Protein AF-A0A0B6YNR2-F1 (afdb_monomer_lite)

Sequence (212 aa):
NLPSYRACSQMLSSISGYQYTRRAWRKEAFEMFMEPLFFQMDVRSIAFWRVIIDNLMTHDKTTFKDLMGRVTITQSGSLNLFSSKEQEYELRSQMMKRLAFTIFCSETDQYQRAMPEVQERLAECLRLPQVANVMSSVFLCFRVLILRMSPQHLTSLWPTIITEMVQVLLQIEQELSTETDEFKTQIQRIAALDSSWAHLGNGLNAHNNPAW

Organism: NCBI:txid1028688

Secondary structure (DSSP, 8-state):
-HHHHHHHHHHHHHHHT-GGGGGGTHHHHHHHHHSTTTT-S-HHHHHHHHHHHHHHHHT-HHHHHHHHHHHHHTTS--S-TT--HHHHHHHHHHHHHHHHHHHHHS-TTTTGGGHHHHHHHHHHHHTS---HHHHHHHHHHHHHHHHHS-GGGTTTTHHHHHHHHHHHHHHHHHHHHHHHHHHHHHHHHHHHHHHHHHHH------------

pLDDT: mean 86.55, std 15.83, range [38.03, 98.5]

Structure (mmCIF, N/CA/C/O backbone):
data_AF-A0A0B6YNR2-F1
#
_entry.id   AF-A0A0B6YNR2-F1
#
loop_
_atom_site.group_PDB
_atom_site.id
_atom_site.type_symbol
_atom_site.label_atom_id
_atom_site.label_alt_id
_atom_site.label_comp_id
_atom_site.label_asym_id
_atom_site.label_entity_id
_atom_site.label_seq_id
_atom_site.pdbx_PDB_ins_code
_atom_site.Cartn_x
_atom_site.Cartn_y
_atom_site.Cartn_z
_atom_site.occupancy
_atom_site.B_iso_or_equiv
_atom_site.auth_seq_id
_atom_site.auth_comp_id
_atom_site.auth_asym_id
_atom_site.auth_atom_id
_atom_site.pdbx_PDB_model_num
ATOM 1 N N . ASN A 1 1 ? -11.654 -1.806 -21.896 1.00 79.38 1 ASN A N 1
ATOM 2 C CA . ASN A 1 1 ? -11.038 -2.779 -22.828 1.00 79.38 1 ASN A CA 1
ATOM 3 C C . ASN A 1 1 ? -9.974 -3.587 -22.074 1.00 79.38 1 ASN A C 1
ATOM 5 O O . ASN A 1 1 ? -8.832 -3.155 -21.973 1.00 79.38 1 ASN A O 1
ATOM 9 N N . LEU A 1 2 ? -10.373 -4.712 -21.465 1.00 88.88 2 LEU A N 1
ATOM 10 C CA . LEU A 1 2 ? -9.531 -5.506 -20.555 1.00 88.88 2 LEU A CA 1
ATOM 11 C C . LEU A 1 2 ? -8.350 -6.231 -21.247 1.00 88.88 2 LEU A C 1
ATOM 13 O O . LEU A 1 2 ? -7.249 -6.202 -20.697 1.00 88.88 2 LEU A O 1
ATOM 17 N N . PRO A 1 3 ? -8.515 -6.848 -22.438 1.00 91.56 3 PRO A N 1
ATOM 18 C CA . PRO A 1 3 ? -7.402 -7.495 -23.138 1.00 91.56 3 PRO A CA 1
ATOM 19 C C . PRO A 1 3 ? -6.266 -6.531 -23.489 1.00 91.56 3 PRO A C 1
ATOM 21 O O . PRO A 1 3 ? -5.102 -6.856 -23.260 1.00 91.56 3 PRO A O 1
ATOM 24 N N . SER A 1 4 ? -6.596 -5.333 -23.983 1.00 93.56 4 SER A N 1
ATOM 25 C CA . SER A 1 4 ? -5.591 -4.319 -24.318 1.00 93.56 4 SER A CA 1
ATOM 26 C C . SER A 1 4 ? -4.837 -3.831 -23.083 1.00 93.56 4 SER A C 1
ATOM 28 O O . SER A 1 4 ? -3.615 -3.748 -23.127 1.00 93.56 4 SER A O 1
ATOM 30 N N . TYR A 1 5 ? -5.534 -3.579 -21.967 1.00 93.75 5 TYR A N 1
ATOM 31 C CA . TYR A 1 5 ? -4.884 -3.189 -20.711 1.00 93.75 5 TYR A CA 1
ATOM 32 C C . TYR A 1 5 ? -3.855 -4.232 -20.265 1.00 93.75 5 TYR A C 1
ATOM 34 O O . TYR A 1 5 ? -2.703 -3.893 -20.010 1.00 93.75 5 TYR A O 1
ATOM 42 N N . ARG A 1 6 ? -4.235 -5.517 -20.275 1.00 95.50 6 ARG A N 1
ATOM 43 C CA . ARG A 1 6 ? -3.338 -6.611 -19.888 1.00 95.50 6 ARG A CA 1
ATOM 44 C C . ARG A 1 6 ? -2.103 -6.699 -20.788 1.00 95.50 6 ARG A C 1
ATOM 46 O O . ARG A 1 6 ? -0.997 -6.849 -20.275 1.00 95.50 6 ARG A O 1
ATOM 53 N N . ALA A 1 7 ? -2.283 -6.602 -22.106 1.00 96.06 7 ALA A N 1
ATOM 54 C CA . ALA A 1 7 ? -1.171 -6.623 -23.056 1.00 96.06 7 ALA A CA 1
ATOM 55 C C . ALA A 1 7 ? -0.208 -5.445 -22.824 1.00 96.06 7 ALA A C 1
ATOM 57 O O . ALA A 1 7 ? 1.008 -5.639 -22.789 1.00 96.06 7 ALA A O 1
ATOM 58 N N . CYS A 1 8 ? -0.743 -4.244 -22.577 1.00 95.94 8 CYS A N 1
ATOM 59 C CA . CYS A 1 8 ? 0.059 -3.067 -22.247 1.00 95.94 8 CYS A CA 1
ATOM 60 C C . CYS A 1 8 ? 0.813 -3.232 -20.920 1.00 95.94 8 CYS A C 1
ATOM 62 O O . CYS A 1 8 ? 2.006 -2.941 -20.871 1.00 95.94 8 CYS A O 1
ATOM 64 N N . SER A 1 9 ? 0.168 -3.739 -19.862 1.00 97.12 9 SER A N 1
ATOM 65 C CA . SER A 1 9 ? 0.830 -4.011 -18.578 1.00 97.12 9 SER A CA 1
ATOM 66 C C . SER A 1 9 ? 1.945 -5.049 -18.715 1.00 97.12 9 SER A C 1
ATOM 68 O O . SER A 1 9 ? 3.020 -4.866 -18.153 1.00 97.12 9 SER A O 1
ATOM 70 N N . GLN A 1 10 ? 1.731 -6.110 -19.497 1.00 97.56 10 GLN A N 1
ATOM 71 C CA . GLN A 1 10 ? 2.756 -7.121 -19.766 1.00 97.56 10 GLN A CA 1
ATOM 72 C C . GLN A 1 10 ? 3.958 -6.538 -20.518 1.00 97.56 10 GLN A C 1
ATOM 74 O O . GLN A 1 10 ? 5.109 -6.788 -20.148 1.00 97.56 10 GLN A O 1
ATOM 79 N N . MET A 1 11 ? 3.701 -5.753 -21.566 1.00 97.69 11 MET A N 1
ATOM 80 C CA . MET A 1 11 ? 4.753 -5.080 -22.325 1.00 97.69 11 MET A CA 1
ATOM 81 C C . MET A 1 11 ? 5.537 -4.115 -21.430 1.00 97.69 11 MET A C 1
ATOM 83 O O . MET A 1 11 ? 6.765 -4.172 -21.412 1.00 97.69 11 MET A O 1
ATOM 87 N N . LEU A 1 12 ? 4.839 -3.288 -20.640 1.00 97.81 12 LEU A N 1
ATOM 88 C CA . LEU A 1 12 ? 5.461 -2.346 -19.711 1.00 97.81 12 LEU A CA 1
ATOM 89 C C . LEU A 1 12 ? 6.318 -3.073 -18.667 1.00 97.81 12 LEU A C 1
ATOM 91 O O . LEU A 1 12 ? 7.460 -2.690 -18.435 1.00 97.81 12 LEU A O 1
ATOM 95 N N . SER A 1 13 ? 5.806 -4.163 -18.092 1.00 97.62 13 SER A N 1
ATOM 96 C CA . SER A 1 13 ? 6.559 -5.016 -17.170 1.00 97.62 13 SER A CA 1
ATOM 97 C C . SER A 1 13 ? 7.844 -5.544 -17.811 1.00 97.62 13 SER A C 1
ATOM 99 O O . SER A 1 13 ? 8.912 -5.406 -17.217 1.00 97.62 13 SER A O 1
ATOM 101 N N . SER A 1 14 ? 7.770 -6.028 -19.054 1.00 97.50 14 SER A N 1
ATOM 102 C CA . SER A 1 14 ? 8.925 -6.561 -19.787 1.00 97.50 14 SER A CA 1
ATOM 103 C C . SER A 1 14 ? 9.993 -5.496 -20.061 1.00 97.50 14 SER A C 1
ATOM 105 O O . SER A 1 14 ? 11.181 -5.769 -19.910 1.00 97.50 14 SER A O 1
ATOM 107 N N . ILE A 1 15 ? 9.594 -4.274 -20.438 1.00 97.00 15 ILE A N 1
ATOM 108 C CA . ILE A 1 15 ? 10.554 -3.193 -20.715 1.00 97.00 15 ILE A CA 1
ATOM 109 C C . ILE A 1 15 ? 11.079 -2.524 -19.436 1.00 97.00 15 ILE A C 1
ATOM 111 O O . ILE A 1 15 ? 12.194 -2.008 -19.431 1.00 97.00 15 ILE A O 1
ATOM 115 N N . SER A 1 16 ? 10.313 -2.554 -18.340 1.00 96.44 16 SER A N 1
ATOM 116 C CA . SER A 1 16 ? 10.635 -1.827 -17.101 1.00 96.44 16 SER A CA 1
ATOM 117 C C . SER A 1 16 ? 11.931 -2.279 -16.424 1.00 96.44 16 SER A C 1
ATOM 119 O O . SER A 1 16 ? 12.549 -1.483 -15.721 1.00 96.44 16 SER A O 1
ATOM 121 N N . GLY A 1 17 ? 12.378 -3.513 -16.684 1.00 93.88 17 GLY A N 1
ATOM 122 C CA . GLY A 1 17 ? 13.653 -4.030 -16.182 1.00 93.88 17 GLY A CA 1
ATOM 123 C C . GLY A 1 17 ? 14.887 -3.398 -16.840 1.00 93.88 17 GLY A C 1
ATOM 124 O O . GLY A 1 17 ? 15.995 -3.505 -16.316 1.00 93.88 17 GLY A O 1
ATOM 125 N N . TYR A 1 18 ? 14.727 -2.704 -17.972 1.00 94.56 18 TYR A N 1
ATOM 126 C CA . TYR A 1 18 ? 15.838 -2.077 -18.686 1.00 94.56 18 TYR A CA 1
ATOM 127 C C . TYR A 1 18 ? 15.993 -0.606 -18.293 1.00 94.56 18 TYR A C 1
ATOM 129 O O . TYR A 1 18 ? 15.161 0.233 -18.650 1.00 94.56 18 TYR A O 1
ATOM 137 N N . GLN A 1 19 ? 17.106 -0.261 -17.638 1.00 90.50 19 GLN A N 1
ATOM 138 C CA . GLN A 1 19 ? 17.360 1.098 -17.129 1.00 90.50 19 GLN A CA 1
ATOM 139 C C . GLN A 1 19 ? 17.226 2.199 -18.187 1.00 90.50 19 GLN A C 1
ATOM 141 O O . GLN A 1 19 ? 16.658 3.254 -17.912 1.00 90.50 19 GLN A O 1
ATOM 146 N N . TYR A 1 20 ? 17.696 1.959 -19.414 1.00 93.94 20 TYR A N 1
ATOM 147 C CA . TYR A 1 20 ? 17.640 2.951 -20.493 1.00 93.94 20 TYR A CA 1
ATOM 148 C C . TYR A 1 20 ? 16.206 3.294 -20.931 1.00 93.94 20 TYR A C 1
ATOM 150 O O . TYR A 1 20 ? 15.978 4.369 -21.479 1.00 93.94 20 TYR A O 1
ATOM 158 N N . THR A 1 21 ? 15.224 2.426 -20.660 1.00 95.69 21 THR A N 1
ATOM 159 C CA . THR A 1 21 ? 13.809 2.686 -20.978 1.00 95.69 21 THR A CA 1
ATOM 160 C C . THR A 1 21 ? 13.101 3.502 -19.900 1.00 95.69 21 THR A C 1
ATOM 162 O O . THR A 1 21 ? 12.060 4.093 -20.169 1.00 95.69 21 THR A O 1
ATOM 165 N N . ARG A 1 22 ? 13.664 3.579 -18.685 1.00 93.94 22 ARG A N 1
ATOM 166 C CA . ARG A 1 22 ? 13.021 4.146 -17.488 1.00 93.94 22 ARG A CA 1
ATOM 167 C C . ARG A 1 22 ? 12.435 5.536 -17.707 1.00 93.94 22 ARG A C 1
ATOM 169 O O . ARG A 1 22 ? 11.336 5.837 -17.244 1.00 93.94 22 ARG A O 1
ATOM 176 N N . ARG A 1 23 ? 13.165 6.394 -18.425 1.00 94.50 23 ARG A N 1
ATOM 177 C CA . ARG A 1 23 ? 12.741 7.772 -18.706 1.00 94.50 23 ARG A CA 1
ATOM 178 C C . ARG A 1 23 ? 11.415 7.838 -19.472 1.00 94.50 23 ARG A C 1
ATOM 180 O O . ARG A 1 23 ? 10.711 8.824 -19.309 1.00 94.50 23 ARG A O 1
ATOM 187 N N . ALA A 1 24 ? 11.092 6.818 -20.265 1.00 96.12 24 ALA A N 1
ATOM 188 C CA . ALA A 1 24 ? 9.913 6.786 -21.123 1.00 96.12 24 ALA A CA 1
ATOM 189 C C . ALA A 1 24 ? 8.619 6.358 -20.410 1.00 96.12 24 ALA A C 1
ATOM 191 O O . ALA A 1 24 ? 7.562 6.451 -21.021 1.00 96.12 24 ALA A O 1
ATOM 192 N N . TRP A 1 25 ? 8.695 5.843 -19.176 1.00 95.88 25 TRP A N 1
ATOM 193 C CA . TRP A 1 25 ? 7.517 5.275 -18.509 1.00 95.88 25 TRP A CA 1
ATOM 194 C C . TRP A 1 25 ? 7.382 5.592 -17.020 1.00 95.88 25 TRP A C 1
ATOM 196 O O . TRP A 1 25 ? 6.290 5.448 -16.473 1.00 95.88 25 TRP A O 1
ATOM 206 N N . ARG A 1 26 ? 8.462 5.975 -16.318 1.00 95.44 26 ARG A N 1
ATOM 207 C CA . ARG A 1 26 ? 8.435 6.101 -14.846 1.00 95.44 26 ARG A CA 1
ATOM 208 C C . ARG A 1 26 ? 7.370 7.079 -14.347 1.00 95.44 26 ARG A C 1
ATOM 210 O O . ARG A 1 26 ? 6.768 6.838 -13.306 1.00 95.44 26 ARG A O 1
ATOM 217 N N . LYS A 1 27 ? 7.165 8.182 -15.074 1.00 95.06 27 LYS A N 1
ATOM 218 C CA . LYS A 1 27 ? 6.240 9.244 -14.678 1.00 95.06 27 LYS A CA 1
ATOM 219 C C . LYS A 1 27 ? 4.811 8.744 -14.841 1.00 95.06 27 LYS A C 1
ATOM 221 O O . LYS A 1 27 ? 4.048 8.764 -13.887 1.00 95.06 27 LYS A O 1
ATOM 226 N N . GLU A 1 28 ? 4.508 8.213 -16.014 1.00 96.56 28 GLU A N 1
ATOM 227 C CA . GLU A 1 28 ? 3.200 7.698 -16.399 1.00 96.56 28 GLU A CA 1
ATOM 228 C C . GLU A 1 28 ? 2.797 6.501 -15.525 1.00 96.56 28 GLU A C 1
ATOM 230 O O . GLU A 1 28 ? 1.647 6.387 -15.110 1.00 96.56 28 GLU A O 1
ATOM 235 N N . ALA A 1 29 ? 3.746 5.623 -15.182 1.00 96.50 29 ALA A N 1
ATOM 236 C CA . ALA A 1 29 ? 3.497 4.507 -14.273 1.00 96.50 29 ALA A CA 1
ATOM 237 C C . ALA A 1 29 ? 3.231 4.973 -12.838 1.00 96.50 29 ALA A C 1
ATOM 239 O O . ALA A 1 29 ? 2.345 4.426 -12.184 1.00 96.50 29 ALA A O 1
ATOM 240 N N . PHE A 1 30 ? 3.967 5.976 -12.346 1.00 96.12 30 PHE A N 1
ATOM 241 C CA . PHE A 1 30 ? 3.707 6.547 -11.026 1.00 96.12 30 PHE A CA 1
ATOM 242 C C . PHE A 1 30 ? 2.357 7.274 -10.985 1.00 96.12 30 PHE A C 1
ATOM 244 O O . PHE A 1 30 ? 1.594 7.076 -10.047 1.00 96.12 30 PHE A O 1
ATOM 251 N N . GLU A 1 31 ? 2.020 8.054 -12.014 1.00 96.06 31 GLU A N 1
ATOM 252 C CA . GLU A 1 31 ? 0.709 8.704 -12.149 1.00 96.06 31 GLU A CA 1
ATOM 253 C C . GLU A 1 31 ? -0.419 7.667 -12.159 1.00 96.06 31 GLU A C 1
ATOM 255 O O . GLU A 1 31 ? -1.348 7.769 -11.361 1.00 96.06 31 GLU A O 1
ATOM 260 N N . MET A 1 32 ? -0.284 6.598 -12.950 1.00 95.94 32 MET A N 1
ATOM 261 C CA . MET A 1 32 ? -1.262 5.510 -12.960 1.00 95.94 32 MET A CA 1
ATOM 262 C C . MET A 1 32 ? -1.363 4.807 -11.604 1.00 95.94 32 MET A C 1
ATOM 264 O O . MET A 1 32 ? -2.459 4.456 -11.179 1.00 95.94 32 MET A O 1
ATOM 268 N N . PHE A 1 33 ? -0.246 4.625 -10.897 1.00 96.81 33 PHE A N 1
ATOM 269 C CA . PHE A 1 33 ? -0.256 4.073 -9.546 1.00 96.81 33 PHE A CA 1
ATOM 270 C C . PHE A 1 33 ? -1.022 4.967 -8.560 1.00 96.81 33 PHE A C 1
ATOM 272 O O . PHE A 1 33 ? -1.652 4.456 -7.634 1.00 96.81 33 PHE A O 1
ATOM 279 N N . MET A 1 34 ? -1.010 6.288 -8.754 1.00 95.38 34 MET A N 1
ATOM 280 C CA . MET A 1 34 ? -1.731 7.246 -7.910 1.00 95.38 34 MET A CA 1
ATOM 281 C C . MET A 1 34 ? -3.231 7.346 -8.228 1.00 95.38 34 MET A C 1
ATOM 283 O O . MET A 1 34 ? -3.985 7.798 -7.370 1.00 95.38 34 MET A O 1
ATOM 287 N N . GLU A 1 35 ? -3.691 6.873 -9.390 1.00 94.62 35 GLU A N 1
ATOM 288 C CA . GLU A 1 35 ? -5.109 6.917 -9.781 1.00 94.62 35 GLU A CA 1
ATOM 289 C C . GLU A 1 35 ? -6.016 6.166 -8.789 1.00 94.62 35 GLU A C 1
ATOM 291 O O . GLU A 1 35 ? -5.697 5.025 -8.435 1.00 94.62 35 GLU A O 1
ATOM 296 N N . PRO A 1 36 ? -7.174 6.717 -8.364 1.00 92.31 36 PRO A N 1
ATOM 297 C CA . PRO A 1 36 ? -8.060 6.087 -7.374 1.00 92.31 36 PRO A CA 1
ATOM 298 C C . PRO A 1 36 ? -8.478 4.659 -7.744 1.00 92.31 36 PRO A C 1
ATOM 300 O O . PRO A 1 36 ? -8.546 3.776 -6.889 1.00 92.31 36 PRO A O 1
ATOM 303 N N . LEU A 1 37 ? -8.687 4.416 -9.040 1.00 93.88 37 LEU A N 1
ATOM 304 C CA . LEU A 1 37 ? -9.146 3.138 -9.580 1.00 93.88 37 LEU A CA 1
ATOM 305 C C . LEU A 1 37 ? -8.006 2.157 -9.883 1.00 93.88 37 LEU A C 1
ATOM 307 O O . LEU A 1 37 ? -8.273 1.098 -10.442 1.00 93.88 37 LEU A O 1
ATOM 311 N N . PHE A 1 38 ? -6.755 2.458 -9.508 1.00 95.44 38 PHE A N 1
ATOM 312 C CA . PHE A 1 38 ? -5.594 1.616 -9.820 1.00 95.44 38 PHE A CA 1
ATOM 313 C C . PHE A 1 38 ? -5.829 0.139 -9.479 1.00 95.44 38 PHE A C 1
ATOM 315 O O . PHE A 1 38 ? -5.632 -0.736 -10.312 1.00 95.44 38 PHE A O 1
ATOM 322 N N . PHE A 1 39 ? -6.327 -0.158 -8.276 1.00 94.88 39 PHE A N 1
ATOM 323 C CA . PHE A 1 39 ? -6.556 -1.541 -7.844 1.00 94.88 39 PHE A CA 1
ATOM 324 C C . PHE A 1 39 ? -7.813 -2.198 -8.442 1.00 94.88 39 PHE A C 1
ATOM 326 O O . PHE A 1 39 ? -8.047 -3.376 -8.180 1.00 94.88 39 PHE A O 1
ATOM 333 N N . GLN A 1 40 ? -8.608 -1.489 -9.250 1.00 93.44 40 GLN A N 1
ATOM 334 C CA . GLN A 1 40 ? -9.730 -2.058 -10.007 1.00 93.44 40 GLN A CA 1
ATOM 335 C C . GLN A 1 40 ? -9.233 -2.681 -11.321 1.00 93.44 40 GLN A C 1
ATOM 337 O O . GLN A 1 40 ? -9.656 -2.321 -12.419 1.00 93.44 40 GLN A O 1
ATOM 342 N N . MET A 1 41 ? -8.304 -3.628 -11.202 1.00 92.69 41 MET A N 1
ATOM 343 C CA . MET A 1 41 ? -7.730 -4.376 -12.320 1.00 92.69 41 MET A CA 1
ATOM 344 C C . MET A 1 41 ? -7.879 -5.881 -12.102 1.00 92.69 41 MET A C 1
ATOM 346 O O . MET A 1 41 ? -8.084 -6.350 -10.983 1.00 92.69 41 MET A O 1
ATOM 350 N N . ASP A 1 42 ? -7.755 -6.664 -13.171 1.00 92.75 42 ASP A N 1
ATOM 351 C CA . ASP A 1 42 ? -7.787 -8.115 -13.046 1.00 92.75 42 ASP A CA 1
ATOM 352 C C . ASP A 1 42 ? -6.486 -8.677 -12.452 1.00 92.75 42 ASP A C 1
ATOM 354 O O . ASP A 1 42 ? -5.396 -8.121 -12.610 1.00 92.75 42 ASP A O 1
ATOM 358 N N . VAL A 1 43 ? -6.594 -9.853 -11.832 1.00 91.31 43 VAL A N 1
ATOM 359 C CA . VAL A 1 43 ? -5.489 -10.528 -11.130 1.00 91.31 43 VAL A CA 1
ATOM 360 C C . VAL A 1 43 ? -4.281 -10.805 -12.033 1.00 91.31 43 VAL A C 1
ATOM 362 O O . VAL A 1 43 ? -3.153 -10.830 -11.557 1.00 91.31 43 VAL A O 1
ATOM 365 N N . ARG A 1 44 ? -4.454 -10.986 -13.349 1.00 94.12 44 ARG A N 1
ATOM 366 C CA . ARG A 1 44 ? -3.290 -11.180 -14.233 1.00 94.12 44 ARG A CA 1
ATOM 367 C C . ARG A 1 44 ? -2.513 -9.881 -14.421 1.00 94.12 44 ARG A C 1
ATOM 369 O O . ARG A 1 44 ? -1.289 -9.908 -14.432 1.00 94.12 44 ARG A O 1
ATOM 376 N N . SER A 1 45 ? -3.210 -8.751 -14.524 1.00 95.88 45 SER A N 1
ATOM 377 C CA . SER A 1 45 ? -2.567 -7.445 -14.664 1.00 95.88 45 SER A CA 1
ATOM 378 C C . SER A 1 45 ? -1.808 -7.046 -13.399 1.00 95.88 45 SER A C 1
ATOM 380 O O . SER A 1 45 ? -0.702 -6.518 -13.504 1.00 95.88 45 SER A O 1
ATOM 382 N N . ILE A 1 46 ? -2.325 -7.382 -12.208 1.00 95.69 46 ILE A N 1
ATOM 383 C CA . ILE A 1 46 ? -1.643 -7.049 -10.947 1.00 95.69 46 ILE A CA 1
ATOM 384 C C . ILE A 1 46 ? -0.272 -7.730 -10.818 1.00 95.69 46 ILE A C 1
ATOM 386 O O . ILE A 1 46 ? 0.648 -7.154 -10.243 1.00 95.69 46 ILE A O 1
ATOM 390 N N . ALA A 1 47 ? -0.100 -8.923 -11.401 1.00 96.25 47 ALA A N 1
ATOM 391 C CA . ALA A 1 47 ? 1.183 -9.623 -11.412 1.00 96.25 47 ALA A CA 1
ATOM 392 C C . ALA A 1 47 ? 2.249 -8.853 -12.210 1.00 96.25 47 ALA A C 1
ATOM 394 O O . ALA A 1 47 ? 3.392 -8.750 -11.767 1.00 96.25 47 ALA A O 1
ATOM 395 N N . PHE A 1 48 ? 1.866 -8.250 -13.341 1.00 97.94 48 PHE A N 1
ATOM 396 C CA . PHE A 1 48 ? 2.749 -7.370 -14.112 1.00 97.94 48 PHE A CA 1
ATOM 397 C C . PHE A 1 48 ? 3.048 -6.075 -13.355 1.00 97.94 48 PHE A C 1
ATOM 399 O O . PHE A 1 48 ? 4.198 -5.641 -13.306 1.00 97.94 48 PHE A O 1
ATOM 406 N N . TRP A 1 49 ? 2.039 -5.493 -12.701 1.00 97.88 49 TRP A N 1
ATOM 407 C CA . TRP A 1 49 ? 2.227 -4.306 -11.868 1.00 97.88 49 TRP A CA 1
ATOM 408 C C . TRP A 1 49 ? 3.140 -4.543 -10.675 1.00 97.88 49 TRP A C 1
ATOM 410 O O . TRP A 1 49 ? 3.865 -3.627 -10.308 1.00 97.88 49 TRP A O 1
ATOM 420 N N . ARG A 1 50 ? 3.199 -5.764 -10.132 1.00 97.69 50 ARG A N 1
ATOM 421 C CA . ARG A 1 50 ? 4.180 -6.102 -9.094 1.00 97.69 50 ARG A CA 1
ATOM 422 C C . ARG A 1 50 ? 5.612 -5.828 -9.560 1.00 97.69 50 ARG A C 1
ATOM 424 O O . ARG A 1 50 ? 6.379 -5.191 -8.852 1.00 97.69 50 ARG A O 1
ATOM 431 N N . VAL A 1 51 ? 5.940 -6.261 -10.777 1.00 97.50 51 VAL A N 1
ATOM 432 C CA . VAL A 1 51 ? 7.263 -6.053 -11.390 1.00 97.50 51 VAL A CA 1
ATOM 433 C C . VAL A 1 51 ? 7.492 -4.579 -11.728 1.00 97.50 51 VAL A C 1
ATOM 435 O O . VAL A 1 51 ? 8.568 -4.046 -11.479 1.00 97.50 51 VAL A O 1
ATOM 438 N N . ILE A 1 52 ? 6.478 -3.902 -12.277 1.00 97.62 52 ILE A N 1
ATOM 439 C CA . ILE A 1 52 ? 6.584 -2.484 -12.650 1.00 97.62 52 ILE A CA 1
ATOM 440 C C . ILE A 1 52 ? 6.840 -1.618 -11.414 1.00 97.62 52 ILE A C 1
ATOM 442 O O . ILE A 1 52 ? 7.715 -0.760 -11.459 1.00 97.62 52 ILE A O 1
ATOM 446 N N . ILE A 1 53 ? 6.099 -1.836 -10.321 1.00 97.56 53 ILE A N 1
ATOM 447 C CA . ILE A 1 53 ? 6.246 -1.060 -9.083 1.00 97.56 53 ILE A CA 1
ATOM 448 C C . ILE A 1 53 ? 7.592 -1.331 -8.415 1.00 97.56 53 ILE A C 1
ATOM 450 O O . ILE A 1 53 ? 8.239 -0.379 -7.988 1.00 97.56 53 ILE A O 1
ATOM 454 N N . ASP A 1 54 ? 8.054 -2.581 -8.376 1.00 96.88 54 ASP A N 1
ATOM 455 C CA . ASP A 1 54 ? 9.396 -2.884 -7.873 1.00 96.88 54 ASP A CA 1
ATOM 456 C C . ASP A 1 54 ? 10.471 -2.126 -8.671 1.00 96.88 54 ASP A C 1
ATOM 458 O O . ASP A 1 54 ? 11.208 -1.305 -8.120 1.00 96.88 54 ASP A O 1
ATOM 462 N N . ASN A 1 55 ? 10.464 -2.257 -10.002 1.00 95.94 55 ASN A N 1
ATOM 463 C CA . ASN A 1 55 ? 11.395 -1.529 -10.867 1.00 95.94 55 ASN A CA 1
ATOM 464 C C . ASN A 1 55 ? 11.267 -0.006 -10.703 1.00 95.94 55 ASN A C 1
ATOM 466 O O . ASN A 1 55 ? 12.270 0.716 -10.711 1.00 95.94 55 ASN A O 1
ATOM 470 N N . LEU A 1 56 ? 10.048 0.512 -10.541 1.00 95.56 56 LEU A N 1
ATOM 471 C CA . LEU A 1 56 ? 9.779 1.931 -10.317 1.00 95.56 56 LEU A CA 1
ATOM 472 C C . LEU A 1 56 ? 10.423 2.427 -9.019 1.00 95.56 56 LEU A C 1
ATOM 474 O O . LEU A 1 56 ? 10.972 3.524 -9.014 1.00 95.56 56 LEU A O 1
ATOM 478 N N . MET A 1 57 ? 10.429 1.634 -7.952 1.00 94.38 57 MET A N 1
ATOM 479 C CA . MET A 1 57 ? 10.905 2.075 -6.640 1.00 94.38 57 MET A CA 1
ATOM 480 C C . MET A 1 57 ? 12.389 1.773 -6.398 1.00 94.38 57 MET A C 1
ATOM 482 O O . MET A 1 57 ? 13.098 2.585 -5.803 1.00 94.38 57 MET A O 1
ATOM 486 N N . THR A 1 58 ? 12.885 0.632 -6.874 1.00 88.06 58 THR A N 1
ATOM 487 C CA . THR A 1 58 ? 14.235 0.127 -6.571 1.00 88.06 58 THR A CA 1
ATOM 488 C C . THR A 1 58 ? 15.340 0.979 -7.197 1.00 88.06 58 THR A C 1
ATOM 490 O O . THR A 1 58 ? 16.385 1.214 -6.586 1.00 88.06 58 THR A O 1
ATOM 493 N N . HIS A 1 59 ? 15.099 1.526 -8.389 1.00 82.12 59 HIS A N 1
ATOM 494 C CA . HIS A 1 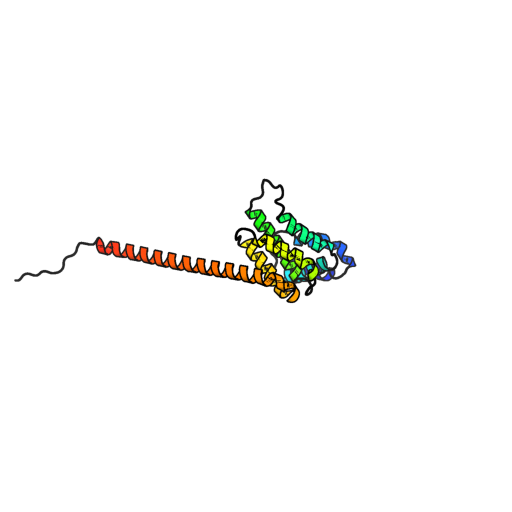59 ? 16.106 2.295 -9.128 1.00 82.12 59 HIS A CA 1
ATOM 495 C C . HIS A 1 59 ? 16.011 3.817 -8.938 1.00 82.12 59 HIS A C 1
ATOM 497 O O . HIS A 1 59 ? 16.762 4.558 -9.570 1.00 82.12 59 HIS A O 1
ATOM 503 N N . ASP A 1 60 ? 15.109 4.303 -8.078 1.00 79.25 60 ASP A N 1
ATOM 504 C CA . ASP A 1 60 ? 15.000 5.725 -7.747 1.00 79.25 60 ASP A CA 1
ATOM 505 C C . ASP A 1 60 ? 14.516 5.927 -6.308 1.00 79.25 60 ASP A C 1
ATOM 507 O O . ASP A 1 60 ? 13.329 5.856 -5.989 1.00 79.25 60 ASP A O 1
ATOM 511 N N . LYS A 1 61 ? 15.466 6.248 -5.425 1.00 75.88 61 LYS A N 1
ATOM 512 C CA . LYS A 1 61 ? 15.191 6.497 -4.004 1.00 75.88 61 LYS A CA 1
ATOM 513 C C . LYS A 1 61 ? 14.298 7.719 -3.768 1.00 75.88 61 LYS A C 1
ATOM 515 O O . LYS A 1 61 ? 13.792 7.868 -2.658 1.00 75.88 61 LYS A O 1
ATOM 520 N N . THR A 1 62 ? 14.120 8.598 -4.759 1.00 87.50 62 THR A N 1
ATOM 521 C CA . THR A 1 62 ? 13.206 9.742 -4.642 1.00 87.50 62 THR A CA 1
ATOM 522 C C . THR A 1 62 ? 11.753 9.307 -4.784 1.00 87.50 62 THR A C 1
ATOM 524 O O . THR A 1 62 ? 10.921 9.774 -4.022 1.00 87.50 62 THR A O 1
ATOM 527 N N . THR A 1 63 ? 11.452 8.312 -5.624 1.00 91.19 63 THR A N 1
ATOM 528 C CA . THR A 1 63 ? 10.069 7.877 -5.878 1.00 91.19 63 THR A CA 1
ATOM 529 C C . THR A 1 63 ? 9.393 7.298 -4.633 1.00 91.19 63 THR A C 1
ATOM 531 O O . THR A 1 63 ? 8.233 7.599 -4.357 1.00 91.19 63 THR A O 1
ATOM 534 N N . PHE A 1 64 ? 10.122 6.516 -3.827 1.00 92.31 64 PHE A N 1
ATOM 535 C CA . PHE A 1 64 ? 9.587 6.026 -2.553 1.00 92.31 64 PHE A CA 1
ATOM 536 C C . PHE A 1 64 ? 9.377 7.163 -1.542 1.00 92.31 64 PHE A C 1
ATOM 538 O O . PHE A 1 64 ? 8.367 7.186 -0.844 1.00 92.31 64 PHE A O 1
ATOM 545 N N . LYS A 1 65 ? 10.296 8.136 -1.483 1.00 91.56 65 LYS A N 1
ATOM 546 C CA . LYS A 1 65 ? 10.130 9.323 -0.631 1.00 91.56 65 LYS A CA 1
ATOM 547 C C . LYS A 1 65 ? 8.935 10.168 -1.063 1.00 91.56 65 LYS A C 1
ATOM 549 O O . LYS A 1 65 ? 8.196 10.633 -0.205 1.00 91.56 65 LYS A O 1
ATOM 554 N N . ASP A 1 66 ? 8.715 10.320 -2.365 1.00 92.00 66 ASP A N 1
ATOM 555 C CA . ASP A 1 66 ? 7.555 11.025 -2.907 1.00 92.00 66 ASP A CA 1
ATOM 556 C C . ASP A 1 66 ? 6.259 10.314 -2.506 1.00 92.00 66 ASP A C 1
ATOM 558 O O . ASP A 1 66 ? 5.322 10.969 -2.052 1.00 92.00 66 ASP A O 1
ATOM 562 N N . LEU A 1 67 ? 6.215 8.977 -2.592 1.00 93.81 67 LEU A N 1
ATOM 563 C CA . LEU A 1 67 ? 5.090 8.180 -2.093 1.00 93.81 67 LEU A CA 1
ATOM 564 C C . LEU A 1 67 ? 4.850 8.420 -0.595 1.00 93.81 67 LEU A C 1
ATOM 566 O O . LEU A 1 67 ? 3.718 8.697 -0.204 1.00 93.81 67 LEU A O 1
ATOM 570 N N . MET A 1 68 ? 5.898 8.354 0.231 1.00 91.75 68 MET A N 1
ATOM 571 C CA . MET A 1 68 ? 5.793 8.625 1.671 1.00 91.75 68 MET A CA 1
ATOM 572 C C . MET A 1 68 ? 5.290 10.045 1.942 1.00 91.75 68 MET A C 1
ATOM 574 O O . MET A 1 68 ? 4.370 10.224 2.734 1.00 91.75 68 MET A O 1
ATOM 578 N N . GLY A 1 69 ? 5.785 11.040 1.202 1.00 88.19 69 GLY A N 1
ATOM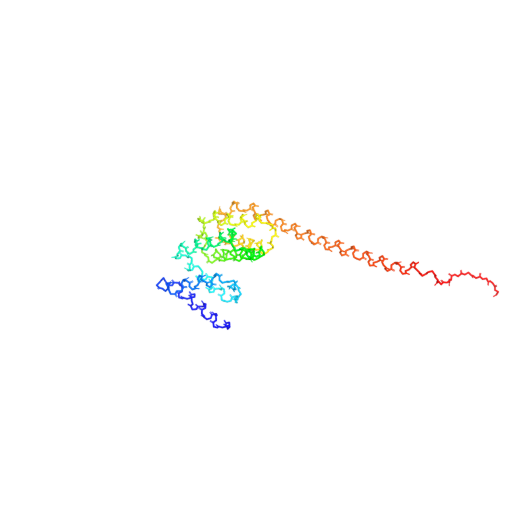 579 C CA . GLY A 1 69 ? 5.298 12.415 1.267 1.00 88.19 69 GLY A CA 1
ATOM 580 C C . GLY A 1 69 ? 3.813 12.538 0.916 1.00 88.19 69 GLY A C 1
ATOM 581 O O . GLY A 1 69 ? 3.095 13.293 1.566 1.00 88.19 69 GLY A O 1
ATOM 582 N N . ARG A 1 70 ? 3.304 11.765 -0.055 1.00 86.69 70 ARG A N 1
ATOM 583 C CA . ARG A 1 70 ? 1.860 11.716 -0.351 1.00 86.69 70 ARG A CA 1
ATOM 584 C C . ARG A 1 70 ? 1.065 11.127 0.807 1.00 86.69 70 ARG A C 1
ATOM 586 O O . ARG A 1 70 ? 0.026 11.690 1.135 1.00 86.69 70 ARG A O 1
ATOM 593 N N . VAL A 1 71 ? 1.556 10.065 1.450 1.00 81.69 71 VAL A N 1
ATOM 594 C CA . VAL A 1 71 ? 0.928 9.502 2.659 1.00 81.69 71 VAL A CA 1
ATOM 595 C C . VAL A 1 71 ? 0.827 10.581 3.746 1.00 81.69 71 VAL A C 1
ATOM 597 O O . VAL A 1 71 ? -0.248 10.758 4.314 1.00 81.69 71 VAL A O 1
ATOM 600 N N . THR A 1 72 ? 1.878 11.378 3.954 1.00 76.31 72 THR A N 1
ATOM 601 C CA . THR A 1 72 ? 1.892 12.510 4.900 1.00 76.31 72 THR A CA 1
ATOM 602 C C . THR A 1 72 ? 0.925 13.629 4.522 1.00 76.31 72 THR A C 1
ATOM 604 O O . THR A 1 72 ? 0.213 14.152 5.371 1.00 76.31 72 THR A O 1
ATOM 607 N N . ILE A 1 73 ? 0.861 14.017 3.245 1.00 66.00 73 ILE A N 1
ATOM 608 C CA . ILE A 1 73 ? 0.022 15.141 2.796 1.00 66.00 73 ILE A CA 1
ATOM 609 C C . ILE A 1 73 ? -1.470 14.850 3.008 1.00 66.00 73 ILE A C 1
ATOM 611 O O . ILE A 1 73 ? -2.228 15.769 3.303 1.00 66.00 73 ILE A O 1
ATOM 615 N N . THR A 1 74 ? -1.899 13.582 2.962 1.00 61.59 74 THR A N 1
ATOM 616 C CA . THR A 1 74 ? -3.274 13.198 3.355 1.00 61.59 74 THR A CA 1
ATOM 617 C C . THR A 1 74 ? -3.595 13.446 4.837 1.00 61.59 74 THR A C 1
ATOM 619 O O . THR A 1 74 ? -4.717 13.206 5.280 1.00 61.59 74 THR A O 1
ATOM 622 N N . GLN A 1 75 ? -2.619 13.881 5.635 1.00 55.91 75 GLN A N 1
ATOM 623 C CA . GLN A 1 75 ? -2.741 14.138 7.073 1.00 55.91 75 GLN A CA 1
ATOM 624 C C . GLN A 1 75 ? -2.770 15.620 7.397 1.00 55.91 75 GLN A C 1
ATOM 626 O O . GLN A 1 75 ? -3.523 16.038 8.274 1.00 55.91 75 GLN A O 1
ATOM 631 N N . SER A 1 76 ? -1.968 16.419 6.692 1.00 53.69 76 SER A N 1
ATOM 632 C CA . SER A 1 76 ? -2.083 17.868 6.744 1.00 53.69 76 SER A CA 1
ATOM 633 C C . SER A 1 76 ? -3.394 18.218 6.070 1.00 53.69 76 SER A C 1
ATOM 635 O O . SER A 1 76 ? -3.411 18.305 4.845 1.00 53.69 76 SER A O 1
ATOM 637 N N . GLY A 1 77 ? -4.472 18.330 6.857 1.00 53.06 77 GLY A N 1
ATOM 638 C CA . GLY A 1 77 ? -5.798 18.745 6.415 1.00 53.06 77 GLY A CA 1
ATOM 639 C C . GLY A 1 77 ? -5.646 19.913 5.461 1.00 53.06 77 GLY A C 1
ATOM 640 O O . GLY A 1 77 ? -5.436 21.053 5.878 1.00 53.06 77 GLY A O 1
ATOM 641 N N . SER A 1 78 ? -5.610 19.592 4.167 1.00 47.59 78 SER A N 1
ATOM 642 C CA . SER A 1 78 ? -5.386 20.587 3.141 1.00 47.59 78 SER A CA 1
ATOM 643 C C . SER A 1 78 ? -6.499 21.600 3.322 1.00 47.59 78 SER A C 1
ATOM 645 O O . SER A 1 78 ? -7.615 21.211 3.663 1.00 47.59 78 SER A O 1
ATOM 647 N N . LEU A 1 79 ? -6.215 22.877 3.089 1.00 49.72 79 LEU A N 1
ATOM 648 C CA . LEU A 1 79 ? -7.177 23.985 3.118 1.00 49.72 79 LEU A CA 1
ATOM 649 C C . LEU A 1 79 ? -8.309 23.839 2.067 1.00 49.72 79 LEU A C 1
ATOM 651 O O . LEU A 1 79 ? -8.868 24.823 1.594 1.00 49.72 79 LEU A O 1
ATOM 655 N N . ASN A 1 80 ? -8.657 22.613 1.686 1.00 53.91 80 ASN A N 1
ATOM 656 C CA . ASN A 1 80 ? -9.879 22.229 1.022 1.00 53.91 80 ASN A CA 1
ATOM 657 C C . ASN A 1 80 ? -11.028 22.383 2.022 1.00 53.91 80 ASN A C 1
ATOM 659 O O . ASN A 1 80 ? -11.532 21.417 2.582 1.00 53.91 80 ASN A O 1
ATOM 663 N N . LEU A 1 81 ? -11.490 23.623 2.185 1.00 55.22 81 LEU A N 1
ATOM 664 C CA . LEU A 1 81 ? -12.703 24.005 2.926 1.00 55.22 81 LEU A CA 1
ATOM 665 C C . LEU A 1 81 ? -13.988 23.289 2.441 1.00 55.22 81 LEU A C 1
ATOM 667 O O . LEU A 1 81 ? -15.066 23.534 2.974 1.00 55.22 81 LEU A O 1
ATOM 671 N N . PHE A 1 82 ? -13.879 22.420 1.431 1.00 63.28 82 PHE A N 1
ATOM 672 C CA . PHE A 1 82 ? -14.970 21.734 0.750 1.00 63.28 82 PHE A CA 1
ATOM 673 C C . PHE A 1 82 ? -14.846 20.196 0.746 1.00 63.28 82 PHE A C 1
ATOM 675 O O . PHE A 1 82 ? -15.736 19.546 0.203 1.00 63.28 82 PHE A O 1
ATOM 682 N N . SER A 1 83 ? -13.789 19.587 1.314 1.00 67.44 83 SER A N 1
ATOM 683 C CA . SER A 1 83 ? -13.688 18.116 1.406 1.00 67.44 83 SER A CA 1
ATOM 684 C C . SER A 1 83 ? -14.338 17.574 2.680 1.00 67.44 83 SER A C 1
ATOM 686 O O . SER A 1 83 ? -14.174 18.134 3.763 1.00 67.44 83 SER A O 1
ATOM 688 N N . SER A 1 84 ? -15.076 16.466 2.564 1.00 83.19 84 SER A N 1
ATOM 689 C CA . SER A 1 84 ? -15.679 15.801 3.724 1.00 83.19 84 SER A CA 1
ATOM 690 C C . SER A 1 84 ? -14.646 14.956 4.482 1.00 83.19 84 SER A C 1
ATOM 692 O O . SER A 1 84 ? -13.699 14.432 3.896 1.00 83.19 84 SER A O 1
ATOM 694 N N . LYS A 1 85 ? -14.867 14.747 5.789 1.00 84.25 85 LYS A N 1
ATOM 695 C CA . LYS A 1 85 ? -14.046 13.828 6.605 1.00 84.25 85 LYS A CA 1
ATOM 696 C C . LYS A 1 85 ? -14.001 12.410 6.027 1.00 84.25 85 LYS A C 1
ATOM 698 O O . LYS A 1 85 ? -12.980 11.740 6.101 1.00 84.25 85 LYS A O 1
ATOM 703 N N . GLU A 1 86 ? -15.106 11.959 5.440 1.00 87.69 86 GLU A N 1
ATOM 704 C CA . GLU A 1 86 ? -15.197 10.652 4.788 1.00 87.69 86 GLU A CA 1
ATOM 705 C C . GLU A 1 86 ? -14.243 10.547 3.592 1.00 87.69 86 GLU A C 1
ATOM 707 O O . GLU A 1 86 ? -13.517 9.562 3.461 1.00 87.69 86 GLU A O 1
ATOM 712 N N . GLN A 1 87 ? -14.170 11.595 2.766 1.00 87.94 87 GLN A N 1
ATOM 713 C CA . GLN A 1 87 ? -13.254 11.643 1.630 1.00 87.94 87 GLN A CA 1
ATOM 714 C C . GLN A 1 87 ? -11.785 11.628 2.075 1.00 87.94 87 GLN A C 1
ATOM 716 O O . GLN A 1 87 ? -10.952 10.981 1.439 1.00 87.94 87 GLN A O 1
ATOM 721 N N . GLU A 1 88 ? -11.458 12.301 3.182 1.00 87.62 88 GLU A N 1
ATOM 722 C CA . GLU A 1 88 ? -10.112 12.258 3.766 1.00 87.62 88 GLU A CA 1
ATOM 723 C C . GLU A 1 88 ? -9.740 10.853 4.254 1.00 87.62 88 GLU A C 1
ATOM 725 O O . GLU A 1 88 ? -8.626 10.385 4.001 1.00 87.62 88 GLU A O 1
ATOM 730 N N . TYR A 1 89 ? -10.665 10.154 4.921 1.00 90.69 89 TYR A N 1
ATOM 731 C CA . TYR A 1 89 ? -10.446 8.776 5.362 1.00 90.69 89 TYR A CA 1
ATOM 732 C C . TYR A 1 89 ? -10.265 7.814 4.193 1.00 90.69 89 TYR A C 1
ATOM 734 O O . TYR A 1 89 ? -9.374 6.963 4.231 1.00 90.69 89 TYR A O 1
ATOM 742 N N . GLU A 1 90 ? -11.052 7.979 3.133 1.00 91.94 90 GLU A N 1
ATOM 743 C CA . GLU A 1 90 ? -10.907 7.183 1.919 1.00 91.94 90 GLU A CA 1
ATOM 744 C C . GLU A 1 90 ? -9.542 7.409 1.261 1.00 91.94 90 GLU A C 1
ATOM 746 O O . GLU A 1 90 ? -8.823 6.451 0.969 1.00 91.94 90 GLU A O 1
ATOM 751 N N . LEU A 1 91 ? -9.118 8.667 1.111 1.00 91.38 91 LEU A N 1
ATOM 752 C CA . LEU A 1 91 ? -7.806 8.991 0.557 1.00 91.38 91 LEU A CA 1
ATOM 753 C C . LEU A 1 91 ? -6.666 8.414 1.416 1.00 91.38 91 LEU A C 1
ATOM 755 O O . LEU A 1 91 ? -5.700 7.862 0.881 1.00 91.38 91 LEU A O 1
ATOM 759 N N . ARG A 1 92 ? -6.789 8.481 2.745 1.00 92.00 92 ARG A N 1
ATOM 760 C CA . ARG A 1 92 ? -5.818 7.897 3.680 1.00 92.00 92 ARG A CA 1
ATOM 761 C C . ARG A 1 92 ? -5.734 6.378 3.541 1.00 92.00 92 ARG A C 1
ATOM 763 O O . ARG A 1 92 ? -4.631 5.846 3.411 1.00 92.00 92 ARG A O 1
ATOM 770 N N . SER A 1 93 ? -6.876 5.689 3.505 1.00 94.56 93 SER A N 1
ATOM 771 C CA . SER A 1 93 ? -6.943 4.237 3.285 1.00 94.56 93 SER A CA 1
ATOM 772 C C . SER A 1 93 ? -6.288 3.844 1.956 1.00 94.56 93 SER A C 1
ATOM 774 O O . SER A 1 93 ? -5.450 2.939 1.885 1.00 94.56 93 SER A O 1
ATOM 776 N N . GLN A 1 94 ? -6.584 4.597 0.897 1.00 95.56 94 GLN A N 1
ATOM 777 C CA . GLN A 1 94 ? -6.012 4.406 -0.430 1.00 95.56 94 GLN A CA 1
ATOM 778 C C . GLN A 1 94 ? -4.488 4.583 -0.458 1.00 95.56 94 GLN A C 1
ATOM 780 O O . GLN A 1 94 ? -3.795 3.796 -1.115 1.00 95.56 94 GLN A O 1
ATOM 785 N N . MET A 1 95 ? -3.949 5.588 0.232 1.00 96.12 95 MET A N 1
ATOM 786 C CA . MET A 1 95 ? -2.501 5.798 0.310 1.00 96.12 95 MET A CA 1
ATOM 787 C C . MET A 1 95 ? -1.811 4.721 1.154 1.00 96.12 95 MET A C 1
ATOM 789 O O . MET A 1 95 ? -0.782 4.192 0.732 1.00 96.12 95 MET A O 1
ATOM 793 N N . MET A 1 96 ? -2.406 4.309 2.278 1.00 96.75 96 MET A N 1
ATOM 794 C CA . MET A 1 96 ? -1.892 3.202 3.094 1.00 96.75 96 MET A CA 1
ATOM 795 C C . MET A 1 96 ? -1.855 1.886 2.302 1.00 96.75 96 MET A C 1
ATOM 797 O O . MET A 1 96 ? -0.855 1.168 2.313 1.00 96.75 96 MET A O 1
ATOM 801 N N . LYS A 1 97 ? -2.903 1.600 1.519 1.00 97.38 97 LYS A N 1
ATOM 802 C CA . LYS A 1 97 ? -2.946 0.436 0.623 1.00 97.38 97 LYS A CA 1
ATOM 803 C C . LYS A 1 97 ? -1.847 0.474 -0.446 1.00 97.38 97 LYS A C 1
ATOM 805 O O . LYS A 1 97 ? -1.285 -0.570 -0.772 1.00 97.38 97 LYS A O 1
ATOM 810 N N . ARG A 1 98 ? -1.515 1.653 -0.985 1.00 97.88 98 ARG A N 1
ATOM 811 C CA . ARG A 1 98 ? -0.403 1.826 -1.941 1.00 97.88 98 ARG A CA 1
ATOM 812 C C . ARG A 1 98 ? 0.948 1.607 -1.282 1.00 97.88 98 ARG A C 1
ATOM 814 O O . ARG A 1 98 ? 1.770 0.899 -1.850 1.00 97.88 98 ARG A O 1
ATOM 821 N N . LEU A 1 99 ? 1.158 2.140 -0.081 1.00 97.88 99 LEU A N 1
ATOM 822 C CA . LEU A 1 99 ? 2.366 1.870 0.698 1.00 97.88 99 LEU A CA 1
ATOM 823 C C . LEU A 1 99 ? 2.541 0.363 0.939 1.00 97.88 99 LEU A C 1
ATOM 825 O O . LEU A 1 99 ? 3.595 -0.188 0.625 1.00 97.88 99 LEU A O 1
ATOM 829 N N . ALA A 1 100 ? 1.484 -0.314 1.398 1.00 98.31 100 ALA A N 1
ATOM 830 C CA . ALA A 1 100 ? 1.486 -1.762 1.576 1.00 98.31 100 ALA A CA 1
ATOM 831 C C . ALA A 1 100 ? 1.808 -2.493 0.262 1.00 98.31 100 ALA A C 1
ATOM 833 O O . ALA A 1 100 ? 2.657 -3.377 0.237 1.00 98.31 100 ALA A O 1
ATOM 834 N N . PHE A 1 101 ? 1.191 -2.109 -0.859 1.00 98.38 101 PHE A N 1
ATOM 835 C CA . PHE A 1 101 ? 1.479 -2.737 -2.149 1.00 98.38 101 PHE A CA 1
ATOM 836 C C . PHE A 1 101 ? 2.933 -2.531 -2.594 1.00 98.38 101 PHE A C 1
ATOM 838 O O . PHE A 1 101 ? 3.565 -3.481 -3.044 1.00 98.38 101 PHE A O 1
ATOM 845 N N . THR A 1 102 ? 3.493 -1.334 -2.416 1.00 97.88 102 THR A N 1
ATOM 846 C CA . THR A 1 102 ? 4.900 -1.043 -2.725 1.00 97.88 102 THR A CA 1
ATOM 847 C C . THR A 1 102 ? 5.853 -1.953 -1.951 1.00 97.88 102 THR A C 1
ATOM 849 O O . THR A 1 102 ? 6.736 -2.562 -2.551 1.00 97.88 102 THR A O 1
ATOM 852 N N . ILE A 1 103 ? 5.639 -2.114 -0.641 1.00 97.69 103 ILE A N 1
ATOM 853 C CA . ILE A 1 103 ? 6.445 -3.014 0.200 1.00 97.69 103 ILE A CA 1
ATOM 854 C C . ILE A 1 103 ? 6.249 -4.475 -0.224 1.00 97.69 103 ILE A C 1
ATOM 856 O O . ILE A 1 103 ? 7.195 -5.252 -0.260 1.00 97.69 103 ILE A O 1
ATOM 860 N N . PHE A 1 104 ? 5.029 -4.867 -0.595 1.00 98.31 104 PHE A N 1
ATOM 861 C CA . PHE A 1 104 ? 4.749 -6.217 -1.083 1.00 98.31 104 PHE A CA 1
ATOM 862 C C . PHE A 1 104 ? 5.520 -6.560 -2.368 1.00 98.31 104 PHE A C 1
ATOM 864 O O . PHE A 1 104 ? 5.913 -7.712 -2.553 1.00 98.31 104 PHE A O 1
ATOM 871 N N . CYS A 1 105 ? 5.730 -5.579 -3.249 1.00 97.50 105 CYS A N 1
ATOM 872 C CA . CYS A 1 105 ? 6.414 -5.772 -4.527 1.00 97.50 105 CYS A CA 1
ATOM 873 C C . CYS A 1 105 ? 7.937 -5.898 -4.401 1.00 97.50 105 CYS A C 1
ATOM 875 O O . CYS A 1 105 ? 8.543 -6.537 -5.255 1.00 97.50 105 CYS A O 1
ATOM 877 N N . SER A 1 106 ? 8.529 -5.291 -3.372 1.00 95.88 106 SER A N 1
ATOM 878 C CA . SER A 1 106 ? 9.980 -5.171 -3.201 1.00 95.88 106 SER A CA 1
ATOM 879 C C . SER A 1 106 ? 10.643 -6.469 -2.766 1.00 95.88 106 SER A C 1
ATOM 881 O O . SER A 1 106 ? 9.938 -7.413 -2.419 1.00 95.88 106 SER A O 1
ATOM 883 N N . GLU A 1 107 ? 11.977 -6.504 -2.681 1.00 96.19 107 GLU A N 1
ATOM 884 C CA . GLU A 1 107 ? 12.740 -7.566 -2.007 1.00 96.19 107 GLU A CA 1
ATOM 885 C C . GLU A 1 107 ? 12.557 -7.552 -0.474 1.00 96.19 107 GLU A C 1
ATOM 887 O O . GLU A 1 107 ? 12.023 -6.599 0.104 1.00 96.19 107 GLU A O 1
ATOM 892 N N . THR A 1 108 ? 12.961 -8.646 0.187 1.00 97.69 108 THR A N 1
ATOM 893 C CA . THR A 1 108 ? 12.879 -8.780 1.650 1.00 97.69 108 THR A CA 1
ATOM 894 C C . THR A 1 108 ? 13.802 -7.745 2.288 1.00 97.69 108 THR A C 1
ATOM 896 O O . THR A 1 108 ? 14.928 -7.563 1.836 1.00 97.69 108 THR A O 1
ATOM 899 N N . ASP A 1 109 ? 13.327 -7.050 3.322 1.00 97.25 109 ASP A N 1
ATOM 900 C CA . ASP A 1 109 ? 14.068 -6.009 4.052 1.00 97.25 109 ASP A CA 1
ATOM 901 C C . ASP A 1 109 ? 14.515 -4.784 3.232 1.00 97.25 109 ASP A C 1
ATOM 903 O O . ASP A 1 109 ? 15.212 -3.907 3.758 1.00 97.25 109 ASP A O 1
ATOM 907 N N . GLN A 1 110 ? 14.065 -4.639 1.980 1.00 96.00 110 GLN A N 1
ATOM 908 C CA . GLN A 1 110 ? 14.428 -3.509 1.113 1.00 96.00 110 GLN A CA 1
ATOM 909 C C . GLN A 1 110 ? 14.141 -2.146 1.766 1.00 96.00 110 GLN A C 1
ATOM 911 O O . GLN A 1 110 ? 14.922 -1.199 1.625 1.00 96.00 110 GLN A O 1
ATOM 916 N N . TYR A 1 111 ? 13.052 -2.054 2.534 1.00 95.25 111 TYR A N 1
ATOM 917 C CA . TYR A 1 111 ? 12.615 -0.829 3.206 1.00 95.25 111 TYR A CA 1
ATOM 918 C C . TYR A 1 111 ? 12.968 -0.757 4.697 1.00 95.25 111 TYR A C 1
ATOM 920 O O . TYR A 1 111 ? 12.463 0.119 5.394 1.00 95.25 111 TYR A O 1
ATOM 928 N N . GLN A 1 112 ? 13.890 -1.589 5.201 1.00 95.69 112 GLN A N 1
ATOM 929 C CA . GLN A 1 112 ? 14.265 -1.604 6.628 1.00 95.69 112 GLN A CA 1
ATOM 930 C C . GLN A 1 112 ? 14.655 -0.223 7.187 1.00 95.69 112 GLN A C 1
ATOM 932 O O . GLN A 1 112 ? 14.349 0.099 8.330 1.00 95.69 112 GLN A O 1
ATOM 937 N N . ARG A 1 113 ? 15.286 0.634 6.370 1.00 94.12 113 ARG A N 1
ATOM 938 C CA . ARG A 1 113 ? 15.698 1.988 6.782 1.00 94.12 113 ARG A CA 1
ATOM 939 C C . ARG A 1 113 ? 14.530 2.968 6.887 1.00 94.12 113 ARG A C 1
ATOM 941 O O . ARG A 1 113 ? 14.639 3.945 7.614 1.00 94.12 113 ARG A O 1
ATOM 948 N N . ALA A 1 114 ? 13.449 2.721 6.151 1.00 93.69 114 ALA A N 1
ATOM 949 C CA . ALA A 1 114 ? 12.233 3.526 6.184 1.00 93.69 114 ALA A CA 1
ATOM 950 C C . ALA A 1 114 ? 11.230 3.030 7.239 1.00 93.69 114 ALA A C 1
ATOM 952 O O . ALA A 1 114 ? 10.215 3.682 7.462 1.00 93.69 114 ALA A O 1
ATOM 953 N N . MET A 1 115 ? 11.506 1.904 7.909 1.00 95.31 115 MET A N 1
ATOM 954 C CA . MET A 1 115 ? 10.604 1.318 8.905 1.00 95.31 115 MET A CA 1
ATOM 955 C C . MET A 1 115 ? 10.162 2.282 10.009 1.00 95.31 115 MET A C 1
ATOM 957 O O . MET A 1 115 ? 8.971 2.264 10.308 1.00 95.31 115 MET A O 1
ATOM 961 N N . PRO A 1 116 ? 11.030 3.137 10.589 1.00 95.06 116 PRO A N 1
ATOM 962 C CA . PRO A 1 116 ? 10.577 4.105 11.586 1.00 95.06 116 PRO A CA 1
ATOM 963 C C . PRO A 1 116 ? 9.476 5.030 11.050 1.00 95.06 116 PRO A C 1
ATOM 965 O O . PRO A 1 116 ? 8.466 5.238 11.714 1.00 95.06 116 PRO A O 1
ATOM 968 N N . GLU A 1 117 ? 9.627 5.512 9.814 1.00 94.25 117 GLU A N 1
ATOM 969 C CA . GLU A 1 117 ? 8.635 6.377 9.171 1.00 94.25 117 GLU A CA 1
ATOM 970 C C . GLU A 1 117 ? 7.348 5.604 8.848 1.00 94.25 117 GLU A C 1
ATOM 972 O O . GLU A 1 117 ? 6.248 6.093 9.083 1.00 94.25 117 GLU A O 1
ATOM 977 N N . VAL A 1 118 ? 7.455 4.362 8.363 1.00 95.81 118 VAL A N 1
ATOM 978 C CA . VAL A 1 118 ? 6.284 3.499 8.122 1.00 95.81 118 VAL A CA 1
ATOM 979 C C . VAL A 1 118 ? 5.508 3.241 9.421 1.00 95.81 118 VAL A C 1
ATOM 981 O O . VAL A 1 118 ? 4.279 3.305 9.420 1.00 95.81 118 VAL A O 1
ATOM 984 N N . GLN A 1 119 ? 6.204 2.988 10.535 1.00 95.62 119 GLN A N 1
ATOM 985 C CA . GLN A 1 119 ? 5.592 2.803 11.855 1.00 95.62 119 GLN A CA 1
ATOM 986 C C . GLN A 1 119 ? 4.877 4.069 12.335 1.00 95.62 119 GLN A C 1
ATOM 988 O O . GLN A 1 119 ? 3.762 3.976 12.843 1.00 95.62 119 GLN A O 1
ATOM 993 N N . GLU A 1 120 ? 5.469 5.244 12.116 1.00 94.06 120 GLU A N 1
ATOM 994 C CA . GLU A 1 120 ? 4.829 6.530 12.404 1.00 94.06 120 GLU A CA 1
ATOM 995 C C . GLU A 1 120 ? 3.517 6.692 11.618 1.00 94.06 120 GLU A C 1
ATOM 997 O O . GLU A 1 120 ? 2.479 6.982 12.217 1.00 94.06 120 GLU A O 1
ATOM 1002 N N . ARG A 1 121 ? 3.513 6.379 10.309 1.00 93.75 121 ARG A N 1
ATOM 1003 C CA . ARG A 1 121 ? 2.291 6.436 9.478 1.00 93.75 121 ARG A CA 1
ATOM 1004 C C . ARG A 1 121 ? 1.199 5.483 9.949 1.00 93.75 121 ARG A C 1
ATOM 1006 O O . ARG A 1 121 ? 0.016 5.824 9.897 1.00 93.75 121 ARG A O 1
ATOM 1013 N N . LEU A 1 122 ? 1.574 4.288 10.399 1.00 95.62 122 LEU A N 1
ATOM 1014 C CA . LEU A 1 122 ? 0.632 3.317 10.956 1.00 95.62 122 LEU A CA 1
ATOM 1015 C C . LEU A 1 122 ? 0.043 3.829 12.274 1.00 95.62 122 LEU A C 1
ATOM 1017 O O . LEU A 1 122 ? -1.177 3.856 12.423 1.00 95.62 122 LEU A O 1
ATOM 1021 N N . ALA A 1 123 ? 0.886 4.314 13.188 1.00 94.06 123 ALA A N 1
ATOM 1022 C CA . ALA A 1 123 ? 0.454 4.872 14.468 1.00 94.06 123 ALA A CA 1
ATOM 1023 C C . ALA A 1 123 ? -0.457 6.101 14.298 1.00 94.06 123 ALA A C 1
ATOM 1025 O O . ALA A 1 123 ? -1.398 6.299 15.061 1.00 94.06 123 ALA A O 1
ATOM 1026 N N . GLU A 1 124 ? -0.218 6.935 13.286 1.00 91.44 124 GLU A N 1
ATOM 1027 C CA . GLU A 1 124 ? -1.104 8.044 12.916 1.00 91.44 124 GLU A CA 1
ATOM 1028 C C . GLU A 1 124 ? -2.495 7.571 12.492 1.00 91.44 124 GLU A C 1
ATOM 1030 O O . GLU A 1 124 ? -3.489 8.144 12.933 1.00 91.44 124 GLU A O 1
ATOM 1035 N N . CYS A 1 125 ? -2.579 6.515 11.681 1.00 92.81 125 CYS A N 1
ATOM 1036 C CA . CYS A 1 125 ? -3.863 5.961 11.257 1.00 92.81 125 CYS A CA 1
ATOM 1037 C C . CYS A 1 125 ? -4.634 5.330 12.425 1.00 92.81 125 CYS A C 1
ATOM 1039 O O . CYS A 1 125 ? -5.845 5.505 12.507 1.00 92.81 125 CYS A O 1
ATOM 1041 N N . LEU A 1 126 ? -3.935 4.655 13.342 1.00 92.94 126 LEU A N 1
ATOM 1042 C CA . LEU A 1 126 ? -4.529 4.007 14.518 1.00 92.94 126 LEU A CA 1
ATOM 1043 C C . LEU A 1 126 ? -5.059 4.990 15.571 1.00 92.94 126 LEU A C 1
ATOM 1045 O O . LEU A 1 126 ? -5.909 4.633 16.375 1.00 92.94 126 LEU A O 1
ATOM 1049 N N . ARG A 1 127 ? -4.583 6.242 15.576 1.00 91.25 127 ARG A N 1
ATOM 1050 C CA . ARG A 1 127 ? -5.088 7.290 16.484 1.00 91.25 127 ARG A CA 1
ATOM 1051 C C . ARG A 1 127 ? -6.454 7.846 16.080 1.00 91.25 127 ARG A C 1
ATOM 1053 O O . ARG A 1 127 ? -7.042 8.620 16.836 1.00 91.25 127 ARG A O 1
ATOM 1060 N N . LEU A 1 128 ? -6.930 7.529 14.880 1.00 87.38 128 LEU A N 1
ATOM 1061 C CA . LEU A 1 128 ? -8.231 7.979 14.401 1.00 87.38 128 LEU A CA 1
ATOM 1062 C C . LEU A 1 128 ? -9.353 7.202 15.104 1.00 87.38 128 LEU A C 1
ATOM 1064 O O . LEU A 1 128 ? -9.125 6.088 15.573 1.00 87.38 128 LEU A O 1
ATOM 1068 N N . PRO A 1 129 ? -10.585 7.745 15.144 1.00 80.88 129 PRO A N 1
ATOM 1069 C CA . PRO A 1 129 ? -11.757 6.935 15.467 1.00 80.88 129 PRO A CA 1
ATOM 1070 C C . PRO A 1 129 ? -11.776 5.668 14.602 1.00 80.88 129 PRO A C 1
ATOM 1072 O O . PRO A 1 129 ? -11.285 5.710 13.474 1.00 80.88 129 PRO A O 1
ATOM 1075 N N . GLN A 1 130 ? -12.344 4.571 15.114 1.00 80.12 130 GLN A N 1
ATOM 1076 C CA . GLN A 1 130 ? -12.400 3.257 14.454 1.00 80.12 130 GLN A CA 1
ATOM 1077 C C . GLN A 1 130 ? -13.145 3.320 13.107 1.00 80.12 130 GLN A C 1
ATOM 1079 O O . GLN A 1 130 ? -14.333 3.028 12.992 1.00 80.12 130 GLN A O 1
ATOM 1084 N N . VAL A 1 131 ? -12.434 3.754 12.070 1.00 90.00 131 VAL A N 1
ATOM 1085 C CA . VAL A 1 131 ? -12.934 3.961 10.715 1.00 90.00 131 VAL A CA 1
ATOM 1086 C C . VAL A 1 131 ? -12.557 2.734 9.889 1.00 90.00 131 VAL A C 1
ATOM 1088 O O . VAL A 1 131 ? -11.381 2.494 9.601 1.00 90.00 131 VAL A O 1
ATOM 1091 N N . ALA A 1 132 ? -13.563 1.943 9.511 1.00 91.12 132 ALA A N 1
ATOM 1092 C CA . ALA A 1 132 ? -13.385 0.589 8.985 1.00 91.12 132 ALA A CA 1
ATOM 1093 C C . ALA A 1 132 ? -12.451 0.495 7.762 1.00 91.12 132 ALA A C 1
ATOM 1095 O O . ALA A 1 132 ? -11.575 -0.372 7.720 1.00 91.12 132 ALA A O 1
ATOM 1096 N N . ASN A 1 133 ? -12.584 1.388 6.773 1.00 92.44 133 ASN A N 1
ATOM 1097 C CA . ASN A 1 133 ? -11.738 1.364 5.571 1.00 92.44 133 ASN A CA 1
ATOM 1098 C C . ASN A 1 133 ? -10.271 1.717 5.880 1.00 92.44 133 ASN A C 1
ATOM 1100 O O . ASN A 1 133 ? -9.361 1.120 5.297 1.00 92.44 133 ASN A O 1
ATOM 1104 N N . VAL A 1 134 ? -10.013 2.640 6.811 1.00 94.62 134 VAL A N 1
ATOM 1105 C CA . VAL A 1 134 ? -8.653 2.967 7.263 1.00 94.62 134 VAL A CA 1
ATOM 1106 C C . VAL A 1 134 ? -8.064 1.788 8.031 1.00 94.62 134 VAL A C 1
ATOM 1108 O O . VAL A 1 134 ? -6.983 1.322 7.669 1.00 94.62 134 VAL A O 1
ATOM 1111 N N . MET A 1 135 ? -8.790 1.234 9.004 1.00 94.94 135 MET A N 1
ATOM 1112 C CA . MET A 1 135 ? -8.329 0.080 9.783 1.00 94.94 135 MET A CA 1
ATOM 1113 C C . MET A 1 135 ? -8.024 -1.124 8.888 1.00 94.94 135 MET A C 1
ATOM 1115 O O . MET A 1 135 ? -6.949 -1.711 8.986 1.00 94.94 135 MET A O 1
ATOM 1119 N N . SER A 1 136 ? -8.896 -1.432 7.923 1.00 96.00 136 SER A N 1
ATOM 1120 C CA . SER A 1 136 ? -8.661 -2.491 6.933 1.00 96.00 136 SER A CA 1
ATOM 1121 C C . SER A 1 136 ? -7.331 -2.313 6.185 1.00 96.00 136 SER A C 1
ATOM 1123 O O . SER A 1 136 ? -6.557 -3.262 6.034 1.00 96.00 136 SER A O 1
ATOM 1125 N N . SER A 1 137 ? -7.015 -1.082 5.765 1.00 96.62 137 SER A N 1
ATOM 1126 C CA . SER A 1 137 ? -5.751 -0.779 5.085 1.00 96.62 137 SER A CA 1
ATOM 1127 C C . SER A 1 137 ? -4.526 -0.890 6.004 1.00 96.62 137 SER A C 1
ATOM 1129 O O . SER A 1 137 ? -3.468 -1.336 5.556 1.00 96.62 137 SER A O 1
ATOM 1131 N N . VAL A 1 138 ? -4.672 -0.558 7.291 1.00 97.25 138 VAL A N 1
ATOM 1132 C CA . VAL A 1 138 ? -3.623 -0.719 8.308 1.00 97.25 138 VAL A CA 1
ATOM 1133 C C . VAL A 1 138 ? -3.323 -2.200 8.536 1.00 97.25 138 VAL A C 1
ATOM 1135 O O . VAL A 1 138 ? -2.164 -2.601 8.446 1.00 97.25 138 VAL A O 1
ATOM 1138 N N . PHE A 1 139 ? -4.345 -3.041 8.724 1.00 97.69 139 PHE A N 1
ATOM 1139 C CA . PHE A 1 139 ? -4.155 -4.490 8.870 1.00 97.69 139 PHE A CA 1
ATOM 1140 C C . PHE A 1 139 ? -3.573 -5.139 7.613 1.00 97.69 139 PHE A C 1
ATOM 1142 O O . PHE A 1 139 ? -2.733 -6.038 7.711 1.00 97.69 139 PHE A O 1
ATOM 1149 N N . LEU A 1 140 ? -3.957 -4.667 6.423 1.00 98.38 140 LEU A N 1
ATOM 1150 C CA . LEU A 1 140 ? -3.313 -5.084 5.179 1.00 98.38 140 LEU A CA 1
ATOM 1151 C C . LEU A 1 140 ? -1.815 -4.745 5.191 1.00 98.38 140 LEU A C 1
ATOM 1153 O O . LEU A 1 140 ? -0.996 -5.589 4.827 1.00 98.38 140 LEU A O 1
ATOM 1157 N N . CYS A 1 141 ? -1.453 -3.538 5.628 1.00 98.38 141 CYS A N 1
ATOM 1158 C CA . CYS A 1 141 ? -0.061 -3.116 5.735 1.00 98.38 141 CYS A CA 1
ATOM 1159 C C . CYS A 1 141 ? 0.712 -3.960 6.760 1.00 98.38 141 CYS A C 1
ATOM 1161 O O . CYS A 1 141 ? 1.779 -4.474 6.429 1.00 98.38 141 CYS A O 1
ATOM 1163 N N . PHE A 1 142 ? 0.146 -4.220 7.945 1.00 98.38 142 PHE A N 1
ATOM 1164 C CA . PHE A 1 142 ? 0.730 -5.142 8.926 1.00 98.38 142 PHE A CA 1
ATOM 1165 C C . PHE A 1 142 ? 0.994 -6.525 8.338 1.00 98.38 142 PHE A C 1
ATOM 1167 O O . PHE A 1 142 ? 2.103 -7.044 8.458 1.00 98.38 142 PHE A O 1
ATOM 1174 N N . ARG A 1 143 ? 0.011 -7.104 7.641 1.00 98.50 143 ARG A N 1
ATOM 1175 C CA . ARG A 1 143 ? 0.174 -8.402 6.979 1.00 98.50 143 ARG A CA 1
ATOM 1176 C C . ARG A 1 143 ? 1.329 -8.381 5.980 1.00 98.50 143 ARG A C 1
ATOM 1178 O O . ARG A 1 143 ? 2.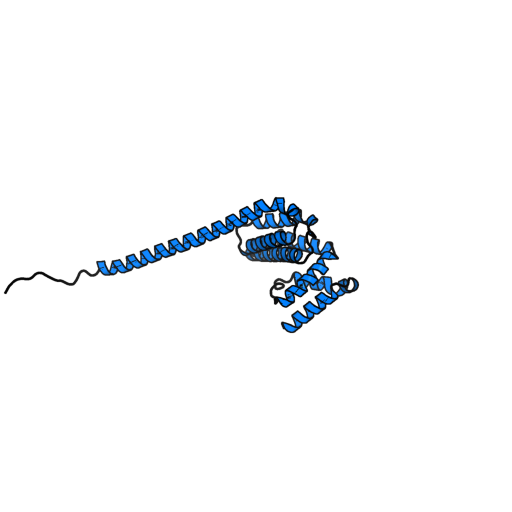119 -9.319 5.952 1.00 98.50 143 ARG A O 1
ATOM 1185 N N . VAL A 1 144 ? 1.436 -7.339 5.157 1.00 98.50 144 VAL A N 1
ATOM 1186 C CA . VAL A 1 144 ? 2.542 -7.215 4.199 1.00 98.50 144 VAL A CA 1
ATOM 1187 C C . VAL A 1 144 ? 3.884 -7.087 4.914 1.00 98.50 144 VAL A C 1
ATOM 1189 O O . VAL A 1 144 ? 4.833 -7.762 4.524 1.00 98.50 144 VAL A O 1
ATOM 1192 N N . LEU A 1 145 ? 3.967 -6.269 5.963 1.00 98.25 145 LEU A N 1
ATOM 1193 C CA . LEU A 1 145 ? 5.190 -6.103 6.746 1.00 98.25 145 LEU A CA 1
ATOM 1194 C C . LEU A 1 145 ? 5.657 -7.437 7.332 1.00 98.25 145 LEU A C 1
ATOM 1196 O O . LEU A 1 145 ? 6.825 -7.776 7.184 1.00 98.25 145 LEU A O 1
ATOM 1200 N N . ILE A 1 146 ? 4.744 -8.240 7.882 1.00 97.94 146 ILE A N 1
ATOM 1201 C CA . ILE A 1 146 ? 5.043 -9.592 8.380 1.00 97.94 146 ILE A CA 1
ATOM 1202 C C . ILE A 1 146 ? 5.586 -10.509 7.268 1.00 97.94 146 ILE A C 1
ATOM 1204 O O . ILE A 1 146 ? 6.442 -11.349 7.526 1.00 97.94 146 ILE A O 1
ATOM 1208 N N . LEU A 1 147 ? 5.118 -10.355 6.026 1.00 97.94 147 LEU A N 1
ATOM 1209 C CA . LEU A 1 147 ? 5.552 -11.175 4.886 1.00 97.94 147 LEU A CA 1
ATOM 1210 C C . LEU A 1 147 ? 6.871 -10.712 4.242 1.00 97.94 147 LEU A C 1
ATOM 1212 O O . LEU A 1 147 ? 7.506 -11.493 3.529 1.00 97.94 147 LEU A O 1
ATOM 1216 N N . ARG A 1 148 ? 7.255 -9.440 4.400 1.00 97.81 148 ARG A N 1
ATOM 1217 C CA . ARG A 1 148 ? 8.390 -8.834 3.672 1.00 97.81 148 ARG A CA 1
ATOM 1218 C C . ARG A 1 148 ? 9.535 -8.365 4.559 1.00 97.81 148 ARG A C 1
ATOM 1220 O O . ARG A 1 148 ? 10.626 -8.155 4.035 1.00 97.81 148 ARG A O 1
ATOM 1227 N N . MET A 1 149 ? 9.309 -8.210 5.858 1.00 97.75 149 MET A N 1
ATOM 1228 C CA . MET A 1 149 ? 10.320 -7.764 6.810 1.00 97.75 149 MET A CA 1
ATOM 1229 C C . MET A 1 149 ? 10.735 -8.915 7.721 1.00 97.75 149 MET A C 1
ATOM 1231 O O . MET A 1 149 ? 9.894 -9.629 8.266 1.00 97.75 149 MET A O 1
ATOM 1235 N N . SER A 1 150 ? 12.038 -9.070 7.923 1.00 97.25 150 SER A N 1
ATOM 1236 C CA . SER A 1 150 ? 12.587 -10.031 8.869 1.00 97.25 150 SER A CA 1
ATOM 1237 C C . SER A 1 150 ? 12.166 -9.694 10.310 1.00 97.25 150 SER A C 1
ATOM 1239 O O . SER A 1 150 ? 11.999 -8.512 10.644 1.00 97.25 150 SER A O 1
ATOM 1241 N N . PRO A 1 151 ? 12.034 -10.699 11.202 1.00 95.25 151 PRO A N 1
ATOM 1242 C CA . PRO A 1 151 ? 11.448 -10.521 12.533 1.00 95.25 151 PRO A CA 1
ATOM 1243 C C . PRO A 1 151 ? 12.081 -9.406 13.371 1.00 95.25 151 PRO A C 1
ATOM 1245 O O . PRO A 1 151 ? 11.363 -8.680 14.057 1.00 95.25 151 PRO A O 1
ATOM 1248 N N . GLN A 1 152 ? 13.401 -9.208 13.275 1.00 95.62 152 GLN A N 1
ATOM 1249 C CA . GLN A 1 152 ? 14.112 -8.169 14.025 1.00 95.62 152 GLN A CA 1
ATOM 1250 C C . GLN A 1 152 ? 13.614 -6.746 13.727 1.00 95.62 152 GLN A C 1
ATOM 1252 O O . GLN A 1 152 ? 13.665 -5.889 14.607 1.00 95.62 152 GLN A O 1
ATOM 1257 N N . HIS A 1 153 ? 13.100 -6.495 12.518 1.00 95.88 153 HIS A N 1
ATOM 1258 C CA . HIS A 1 153 ? 12.571 -5.189 12.115 1.00 95.88 153 HIS A CA 1
ATOM 1259 C C . HIS A 1 153 ? 11.122 -4.966 12.570 1.00 95.88 153 HIS A C 1
ATOM 1261 O O . HIS A 1 153 ? 10.623 -3.844 12.498 1.00 95.88 153 HIS A O 1
ATOM 1267 N N . LEU A 1 154 ? 10.445 -6.016 13.045 1.00 96.06 154 LEU A N 1
ATOM 1268 C CA . LEU A 1 154 ? 9.045 -5.986 13.476 1.00 96.06 154 LEU A CA 1
ATOM 1269 C C . LEU A 1 154 ? 8.881 -6.017 14.997 1.00 96.06 154 LEU A C 1
ATOM 1271 O O . LEU A 1 154 ? 7.773 -5.812 15.484 1.00 96.06 154 LEU A O 1
ATOM 1275 N N . THR A 1 155 ? 9.961 -6.237 15.752 1.00 95.06 155 THR A N 1
ATOM 1276 C CA . THR A 1 155 ? 9.947 -6.382 17.218 1.00 95.06 155 THR A CA 1
ATOM 1277 C C . THR A 1 155 ? 9.133 -5.296 17.926 1.00 95.06 155 THR A C 1
ATOM 1279 O O . THR A 1 155 ? 8.308 -5.614 18.777 1.00 95.06 155 THR A O 1
ATOM 1282 N N . SER A 1 156 ? 9.310 -4.023 17.553 1.00 93.75 156 SER A N 1
ATOM 1283 C CA . SER A 1 156 ? 8.585 -2.900 18.168 1.00 93.75 156 SER A CA 1
ATOM 1284 C C . SER A 1 156 ? 7.117 -2.793 17.744 1.00 93.75 156 SER A C 1
ATOM 1286 O O . SER A 1 156 ? 6.338 -2.144 18.434 1.00 93.75 156 SER A O 1
ATOM 1288 N N . LEU A 1 157 ? 6.730 -3.416 16.629 1.00 95.06 157 LEU A N 1
ATOM 1289 C CA . LEU A 1 157 ? 5.392 -3.314 16.044 1.00 95.06 157 LEU A CA 1
ATOM 1290 C C . LEU A 1 157 ? 4.430 -4.380 16.585 1.00 95.06 157 LEU A C 1
ATOM 1292 O O . LEU A 1 157 ? 3.218 -4.175 16.587 1.00 95.06 157 LEU A O 1
ATOM 1296 N N . TRP A 1 158 ? 4.958 -5.511 17.060 1.00 95.12 158 TRP A N 1
ATOM 1297 C CA . TRP A 1 158 ? 4.159 -6.636 17.552 1.00 95.12 158 TRP A CA 1
ATOM 1298 C C . TRP A 1 158 ? 3.153 -6.280 18.653 1.00 95.12 158 TRP A C 1
ATOM 1300 O O . TRP A 1 158 ? 1.999 -6.690 18.514 1.00 95.12 158 TRP A O 1
ATOM 1310 N N . PRO A 1 159 ? 3.509 -5.511 19.705 1.00 96.56 159 PRO A N 1
ATOM 1311 C CA . PRO A 1 159 ? 2.540 -5.124 20.730 1.00 96.56 159 PRO A CA 1
ATOM 1312 C C . PRO A 1 159 ? 1.339 -4.375 20.147 1.00 96.56 159 PRO A C 1
ATOM 1314 O O . PRO A 1 159 ? 0.200 -4.649 20.521 1.00 96.56 159 PRO A O 1
ATOM 1317 N N . THR A 1 160 ? 1.582 -3.480 19.185 1.00 95.94 160 THR A N 1
ATOM 1318 C CA . THR A 1 160 ? 0.528 -2.751 18.474 1.00 95.94 160 THR A CA 1
ATOM 1319 C C . THR A 1 160 ? -0.323 -3.697 17.636 1.00 95.94 160 THR A C 1
ATOM 1321 O O . THR A 1 160 ? -1.536 -3.695 17.788 1.00 95.94 160 THR A O 1
ATOM 1324 N N . ILE A 1 161 ? 0.288 -4.560 16.814 1.00 96.31 161 ILE A N 1
ATOM 1325 C CA . ILE A 1 161 ? -0.448 -5.526 15.977 1.00 96.31 161 ILE A CA 1
ATOM 1326 C C . ILE A 1 161 ? -1.389 -6.378 16.833 1.00 96.31 161 ILE A C 1
ATOM 1328 O O . ILE A 1 161 ? -2.565 -6.510 16.507 1.00 96.31 161 ILE A O 1
ATOM 1332 N N . ILE A 1 162 ? -0.882 -6.932 17.936 1.00 96.50 162 ILE A N 1
ATOM 1333 C CA . ILE A 1 162 ? -1.666 -7.786 18.833 1.00 96.50 162 ILE A CA 1
ATOM 1334 C C . ILE A 1 162 ? -2.805 -6.992 19.473 1.00 96.50 162 ILE A C 1
ATOM 1336 O O . ILE A 1 162 ? -3.937 -7.466 19.473 1.00 96.50 162 ILE A O 1
ATOM 1340 N N . THR A 1 163 ? -2.525 -5.789 19.982 1.00 96.06 163 THR A N 1
ATOM 1341 C CA . THR A 1 163 ? -3.540 -4.932 20.615 1.00 96.06 163 THR A CA 1
ATOM 1342 C C . THR A 1 163 ? -4.686 -4.638 19.653 1.00 96.06 163 THR A C 1
ATOM 1344 O O . THR A 1 163 ? -5.844 -4.858 19.998 1.00 96.06 163 THR A O 1
ATOM 1347 N N . GLU A 1 164 ? -4.374 -4.219 18.427 1.00 95.06 164 GLU A N 1
ATOM 1348 C CA . GLU A 1 164 ? -5.387 -3.894 17.422 1.00 95.06 164 GLU A CA 1
ATOM 1349 C C . GLU A 1 164 ? -6.162 -5.139 16.966 1.00 95.06 164 GLU A C 1
ATOM 1351 O O . GLU A 1 164 ? -7.381 -5.089 16.816 1.00 95.06 164 GLU A O 1
ATOM 1356 N N . MET A 1 165 ? -5.493 -6.287 16.790 1.00 94.44 165 MET A N 1
ATOM 1357 C CA . MET A 1 165 ? -6.181 -7.545 16.465 1.00 94.44 165 MET A CA 1
ATOM 1358 C C . MET A 1 165 ? -7.161 -7.955 17.566 1.00 94.44 165 MET A C 1
ATOM 1360 O O . MET A 1 165 ? -8.288 -8.335 17.262 1.00 94.44 165 MET A O 1
ATOM 1364 N N . VAL A 1 166 ? -6.754 -7.864 18.836 1.00 96.19 166 VAL A N 1
ATOM 1365 C CA . VAL A 1 166 ? -7.625 -8.172 19.978 1.00 96.19 166 VAL A CA 1
ATOM 1366 C C . VAL A 1 166 ? -8.814 -7.218 20.019 1.00 96.19 166 VAL A C 1
ATOM 1368 O O . VAL A 1 166 ? -9.937 -7.681 20.178 1.00 96.19 166 VAL A O 1
ATOM 1371 N N . GLN A 1 167 ? -8.601 -5.914 19.818 1.00 93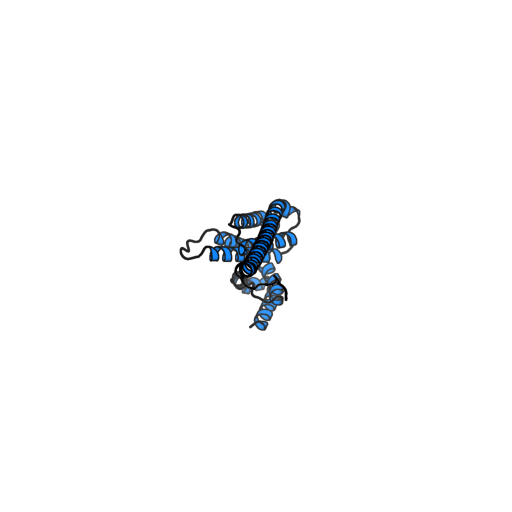.06 167 GLN A N 1
ATOM 1372 C CA . GLN A 1 167 ? -9.693 -4.938 19.776 1.00 93.06 167 GLN A CA 1
ATOM 1373 C C . GLN A 1 167 ? -10.718 -5.261 18.685 1.00 93.06 167 GLN A C 1
ATOM 1375 O O . GLN A 1 167 ? -11.913 -5.266 18.961 1.00 93.06 167 GLN A O 1
ATOM 1380 N N . VAL A 1 168 ? -10.268 -5.584 17.467 1.00 92.06 168 VAL A N 1
ATOM 1381 C CA . VAL A 1 168 ? -11.178 -5.957 16.372 1.00 92.06 168 VAL A CA 1
ATOM 1382 C C . VAL A 1 168 ? -11.929 -7.249 16.682 1.00 92.06 168 VAL A C 1
ATOM 1384 O O . VAL A 1 168 ? -13.125 -7.331 16.425 1.00 92.06 168 VAL A O 1
ATOM 1387 N N . LEU A 1 169 ? -11.262 -8.254 17.251 1.00 93.38 169 LEU A N 1
ATOM 1388 C CA . LEU A 1 169 ? -11.919 -9.510 17.619 1.00 93.38 169 LEU A CA 1
ATOM 1389 C C . LEU A 1 169 ? -12.966 -9.312 18.722 1.00 93.38 169 LEU A C 1
ATOM 1391 O O . LEU A 1 169 ? -14.053 -9.869 18.610 1.00 93.38 169 LEU A O 1
ATOM 1395 N N . LEU A 1 170 ? -12.673 -8.489 19.734 1.00 94.75 170 LEU A N 1
ATOM 1396 C CA . LEU A 1 170 ? -13.633 -8.128 20.782 1.00 94.75 170 LEU A CA 1
ATOM 1397 C C . LEU A 1 170 ? -14.820 -7.340 20.220 1.00 94.75 170 LEU A C 1
ATOM 1399 O O . LEU A 1 170 ? -15.954 -7.579 20.619 1.00 94.75 170 LEU A O 1
ATOM 1403 N N . GLN A 1 171 ? -14.575 -6.431 19.274 1.00 90.94 171 GLN A N 1
ATOM 1404 C CA . GLN A 1 171 ? -15.640 -5.692 18.598 1.00 90.94 171 GLN A CA 1
ATOM 1405 C C . GLN A 1 171 ? -16.560 -6.639 17.813 1.00 90.94 171 GLN A C 1
ATOM 1407 O O . GLN A 1 171 ? -17.778 -6.549 17.937 1.00 90.94 171 GLN A O 1
ATOM 1412 N N . ILE A 1 172 ? -15.984 -7.586 17.064 1.00 90.94 172 ILE A N 1
ATOM 1413 C CA . ILE A 1 172 ? -16.744 -8.613 16.333 1.00 90.94 172 ILE A CA 1
ATOM 1414 C C . ILE A 1 172 ? -17.547 -9.488 17.306 1.00 90.94 172 ILE A C 1
ATOM 1416 O O . ILE A 1 172 ? -18.716 -9.771 17.059 1.00 90.94 172 ILE A O 1
ATOM 1420 N N . GLU A 1 173 ? -16.944 -9.914 18.418 1.00 93.38 173 GLU A N 1
ATOM 1421 C CA . GLU A 1 173 ? -17.633 -10.688 19.456 1.00 93.38 173 GLU A CA 1
ATOM 1422 C C . GLU A 1 173 ? -18.821 -9.912 20.040 1.00 93.38 173 GLU A C 1
ATOM 1424 O O . GLU A 1 173 ? -19.921 -10.457 20.155 1.00 93.38 173 GLU A O 1
ATOM 1429 N N . GLN A 1 174 ? -18.622 -8.631 20.358 1.00 92.12 174 GLN A N 1
ATOM 1430 C CA . GLN A 1 174 ? -19.672 -7.770 20.886 1.00 92.12 174 GLN A CA 1
ATOM 1431 C C . GLN A 1 174 ? -20.822 -7.612 19.885 1.00 92.12 174 GLN A C 1
ATOM 1433 O O . GLN A 1 174 ? -21.972 -7.809 20.273 1.00 92.12 174 GLN A O 1
ATOM 1438 N N . GLU A 1 175 ? -20.534 -7.328 18.612 1.00 89.12 175 GLU A N 1
ATOM 1439 C CA . GLU A 1 175 ? -21.549 -7.194 17.555 1.00 89.12 175 GLU A CA 1
ATOM 1440 C C . GLU A 1 175 ? -22.392 -8.473 17.418 1.00 89.12 175 GLU A C 1
ATOM 1442 O O . GLU A 1 175 ? -23.624 -8.423 17.498 1.00 89.12 175 GLU A O 1
ATOM 1447 N N . LEU A 1 176 ? -21.741 -9.637 17.350 1.00 89.50 176 LEU A N 1
ATOM 1448 C CA . LEU A 1 176 ? -22.419 -10.937 17.284 1.00 89.50 176 LEU A CA 1
ATOM 1449 C C . LEU A 1 176 ? -23.268 -11.228 18.534 1.00 89.50 176 LEU A C 1
ATOM 1451 O O . LEU A 1 176 ? -24.351 -11.818 18.441 1.00 89.50 176 LEU A O 1
ATOM 1455 N N . SER A 1 177 ? -22.798 -10.819 19.717 1.00 88.81 177 SER A N 1
ATOM 1456 C CA . SER A 1 177 ? -23.550 -10.982 20.966 1.00 88.81 177 SER A CA 1
ATOM 1457 C C . SER A 1 177 ? -24.807 -10.105 20.996 1.00 88.81 177 SER A C 1
ATOM 1459 O O . SER A 1 177 ? -25.881 -10.586 21.364 1.00 88.81 177 SER A O 1
ATOM 1461 N N . THR A 1 178 ? -24.709 -8.856 20.526 1.00 83.75 178 THR A N 1
ATOM 1462 C CA . THR A 1 178 ? -25.840 -7.923 20.476 1.00 83.75 178 THR A CA 1
ATOM 1463 C C . THR A 1 178 ? -26.911 -8.369 19.488 1.00 83.75 178 THR A C 1
ATOM 1465 O O . THR A 1 178 ? -28.086 -8.376 19.849 1.00 83.75 178 THR A O 1
ATOM 1468 N N . GLU A 1 179 ? -26.530 -8.850 18.299 1.00 77.25 179 GLU A N 1
ATOM 1469 C CA . GLU A 1 179 ? -27.481 -9.410 17.325 1.00 77.25 179 GLU A CA 1
ATOM 1470 C C . GLU A 1 179 ? -28.247 -10.607 17.906 1.00 77.25 179 GLU A C 1
ATOM 1472 O O . GLU A 1 179 ? -29.457 -10.752 17.716 1.00 77.25 179 GLU A O 1
ATOM 1477 N N . THR A 1 180 ? -27.551 -11.450 18.673 1.00 79.94 180 THR A N 1
ATOM 1478 C CA . THR A 1 180 ? -28.152 -12.616 19.326 1.00 79.94 180 THR A CA 1
ATOM 1479 C C . THR A 1 180 ? -29.202 -12.204 20.361 1.00 79.94 180 THR A C 1
ATOM 1481 O O . THR A 1 180 ? -30.273 -12.815 20.440 1.00 79.94 180 THR A O 1
ATOM 1484 N N . ASP A 1 181 ? -28.923 -11.179 21.163 1.00 78.38 181 ASP A N 1
ATOM 1485 C CA . ASP A 1 181 ? -29.849 -10.720 22.195 1.00 78.38 181 ASP A CA 1
ATOM 1486 C C . ASP A 1 181 ? -31.016 -9.913 21.615 1.00 78.38 181 ASP A C 1
ATOM 1488 O O . ASP A 1 181 ? -32.157 -10.115 22.040 1.00 78.38 181 ASP A O 1
ATOM 1492 N N . GLU A 1 182 ? -30.799 -9.092 20.586 1.00 77.69 182 GLU A N 1
ATOM 1493 C CA . GLU A 1 182 ? -31.882 -8.443 19.837 1.00 77.69 182 GLU A CA 1
ATOM 1494 C C . GLU A 1 182 ? -32.836 -9.477 19.229 1.00 77.69 182 GLU A C 1
ATOM 1496 O O . GLU A 1 182 ? -34.056 -9.379 19.403 1.00 77.69 182 GLU A O 1
ATOM 1501 N N . PHE A 1 183 ? -32.289 -10.529 18.613 1.00 78.25 183 PHE A N 1
ATOM 1502 C CA . PHE A 1 183 ? -33.069 -11.625 18.047 1.00 78.25 183 PHE A CA 1
ATOM 1503 C C . PHE A 1 183 ? -33.892 -12.368 19.109 1.00 78.25 183 PHE A C 1
ATOM 1505 O O . PHE A 1 183 ? -35.094 -12.588 18.926 1.00 78.25 183 PHE A O 1
ATOM 1512 N N . LYS A 1 184 ? -33.297 -12.699 20.265 1.00 78.50 184 LYS A N 1
ATOM 1513 C CA . LYS A 1 184 ? -34.032 -13.293 21.400 1.00 78.50 184 LYS A CA 1
ATOM 1514 C C . LYS A 1 184 ? -35.153 -12.379 21.889 1.00 78.50 184 LYS A C 1
ATOM 1516 O O . LYS A 1 184 ? -36.267 -12.848 22.125 1.00 78.50 184 LYS A O 1
ATOM 1521 N N . THR A 1 185 ? -34.877 -11.084 22.026 1.00 81.12 185 THR A N 1
ATOM 1522 C CA . THR A 1 185 ? -35.855 -10.094 22.496 1.00 81.12 185 THR A CA 1
ATOM 1523 C C . THR A 1 185 ? -37.015 -9.965 21.506 1.00 81.12 185 THR A C 1
ATOM 1525 O O . THR A 1 185 ? -38.177 -9.864 21.906 1.00 81.12 185 THR A O 1
ATOM 1528 N N . GLN A 1 186 ? -36.732 -10.027 20.204 1.00 79.06 186 GLN A N 1
ATOM 1529 C CA . GLN A 1 186 ? -37.744 -10.017 19.153 1.00 79.06 186 GLN A CA 1
ATOM 1530 C C . GLN A 1 186 ? -38.611 -11.283 19.172 1.00 79.06 186 GLN A C 1
ATOM 1532 O O . GLN A 1 186 ? -39.835 -11.166 19.105 1.00 79.06 186 GLN A O 1
ATOM 1537 N N . ILE A 1 187 ? -38.020 -12.471 19.350 1.00 78.44 187 ILE A N 1
ATOM 1538 C CA . ILE A 1 187 ? -38.776 -13.724 19.530 1.00 78.44 1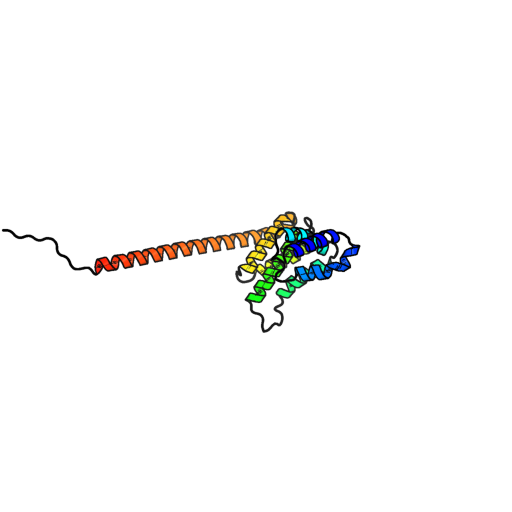87 ILE A CA 1
ATOM 1539 C C . ILE A 1 187 ? -39.687 -13.640 20.758 1.00 78.44 187 ILE A C 1
ATOM 1541 O O . ILE A 1 187 ? -40.864 -13.985 20.668 1.00 78.44 187 ILE A O 1
ATOM 1545 N N . GLN A 1 188 ? -39.182 -13.146 21.892 1.00 80.50 188 GLN A N 1
ATOM 1546 C CA . GLN A 1 188 ? -39.982 -12.982 23.110 1.00 80.50 188 GLN A CA 1
ATOM 1547 C C . GLN A 1 188 ? -41.162 -12.025 22.901 1.00 80.50 188 GLN A C 1
ATOM 1549 O O . GLN A 1 188 ? -42.268 -12.310 23.357 1.00 80.50 188 GLN A O 1
ATOM 1554 N N . ARG A 1 189 ? -40.963 -10.917 22.174 1.00 77.25 189 ARG A N 1
ATOM 1555 C CA . ARG A 1 189 ? -42.050 -9.988 21.819 1.00 77.25 189 ARG A CA 1
ATOM 1556 C C . ARG A 1 189 ? -43.097 -10.639 20.916 1.00 77.25 189 ARG A C 1
ATOM 1558 O O . ARG A 1 189 ? -44.284 -10.450 21.158 1.00 77.25 189 ARG A O 1
ATOM 1565 N N . ILE A 1 190 ? -42.679 -11.411 19.912 1.00 73.75 190 ILE A N 1
ATOM 1566 C CA . ILE A 1 190 ? -43.601 -12.140 19.025 1.00 73.75 190 ILE A CA 1
ATOM 1567 C C . ILE A 1 190 ? -44.406 -13.173 19.826 1.00 73.75 190 ILE A C 1
ATOM 1569 O O . ILE A 1 190 ? -45.630 -13.195 19.729 1.00 73.75 190 ILE A O 1
ATOM 1573 N N . ALA A 1 191 ? -43.753 -13.959 20.686 1.00 75.06 191 ALA A N 1
ATOM 1574 C CA . ALA A 1 191 ? -44.427 -14.932 21.548 1.00 75.06 191 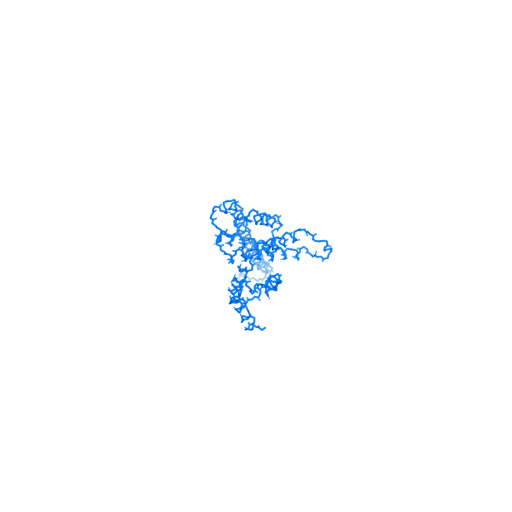ALA A CA 1
ATOM 1575 C C . ALA A 1 191 ? -45.421 -14.275 22.532 1.00 75.06 191 ALA A C 1
ATOM 1577 O O . ALA A 1 191 ? -46.504 -14.807 22.790 1.00 75.06 191 ALA A O 1
ATOM 1578 N N . ALA A 1 192 ? -45.087 -13.092 23.061 1.00 73.56 192 ALA A N 1
ATOM 1579 C CA . ALA A 1 192 ? -45.979 -12.322 23.927 1.00 73.56 192 ALA A CA 1
ATOM 1580 C C . ALA A 1 192 ? -47.210 -11.771 23.180 1.00 73.56 192 ALA A C 1
ATOM 1582 O O . ALA A 1 192 ? -48.298 -11.719 23.752 1.00 73.56 192 ALA A O 1
ATOM 1583 N N . LEU A 1 193 ? -47.063 -11.394 21.904 1.00 71.69 193 LEU A N 1
ATOM 1584 C CA . LEU A 1 193 ? -48.181 -10.970 21.052 1.00 71.69 193 LEU A CA 1
ATOM 1585 C C . LEU A 1 193 ? -49.131 -12.135 20.730 1.00 71.69 193 LEU A C 1
ATOM 1587 O O . LEU A 1 193 ? -50.346 -11.955 20.794 1.00 71.69 193 LEU A O 1
ATOM 1591 N N . ASP A 1 194 ? -48.596 -13.329 20.466 1.00 57.81 194 ASP A N 1
ATOM 1592 C CA . ASP A 1 194 ? -49.393 -14.543 20.215 1.00 57.81 194 ASP A CA 1
ATOM 1593 C C . ASP A 1 194 ? -50.215 -14.954 21.455 1.00 57.81 194 ASP A C 1
ATOM 1595 O O . ASP A 1 194 ? -51.381 -15.339 21.370 1.00 57.81 194 ASP A O 1
ATOM 1599 N N . SER A 1 195 ? -49.645 -14.752 22.647 1.00 55.53 195 SER A N 1
ATOM 1600 C CA . SER A 1 195 ? -50.320 -14.988 23.933 1.00 55.53 195 SER A CA 1
ATOM 1601 C C . SER A 1 195 ? -51.449 -13.984 24.222 1.00 55.53 195 SER A C 1
ATOM 1603 O O . SER A 1 195 ? -52.341 -14.257 25.026 1.00 55.53 195 SER A O 1
ATOM 1605 N N . SER A 1 196 ? -51.436 -12.816 23.571 1.00 53.09 196 SER A N 1
ATOM 1606 C CA . SER A 1 196 ? -52.429 -11.756 23.782 1.00 53.09 196 SER A CA 1
ATOM 1607 C C . SER A 1 196 ? -53.786 -12.092 23.144 1.00 53.09 196 SER A C 1
ATOM 1609 O O . SER A 1 196 ? -54.831 -11.783 23.719 1.00 53.09 196 SER A O 1
ATOM 1611 N N . TRP A 1 197 ? -53.799 -12.826 22.023 1.00 50.75 197 TRP A N 1
ATOM 1612 C CA . TRP A 1 197 ? -55.033 -13.345 21.412 1.00 50.75 197 TRP A CA 1
ATOM 1613 C C . TRP A 1 197 ? -55.713 -14.420 22.267 1.00 50.75 197 TRP A C 1
ATOM 1615 O O . TRP A 1 197 ? -56.941 -14.453 22.347 1.00 50.75 197 TRP A O 1
ATOM 1625 N N . ALA A 1 198 ? -54.934 -15.252 22.965 1.00 53.44 198 ALA A N 1
ATOM 1626 C CA . ALA A 1 198 ? -55.467 -16.271 23.871 1.00 53.44 198 ALA A CA 1
ATOM 1627 C C . ALA A 1 198 ? -56.157 -15.671 25.114 1.00 53.44 198 ALA A C 1
ATOM 1629 O O . ALA A 1 198 ? -57.055 -16.292 25.677 1.00 53.44 198 ALA A O 1
ATOM 1630 N N . HIS A 1 199 ? -55.786 -14.451 25.522 1.00 52.41 199 HIS A N 1
ATOM 1631 C CA . HIS A 1 199 ? -56.381 -13.767 26.676 1.00 52.41 199 HIS A CA 1
ATOM 1632 C C . HIS A 1 199 ? -57.609 -12.899 26.345 1.00 52.41 199 HIS A C 1
ATOM 1634 O O . HIS A 1 199 ? -58.379 -12.579 27.250 1.00 52.41 199 HIS A O 1
ATOM 1640 N N . LEU A 1 200 ? -57.826 -12.543 25.074 1.00 50.03 200 LEU A N 1
ATOM 1641 C CA . LEU A 1 200 ? -59.002 -11.781 24.617 1.00 50.03 200 LEU A CA 1
ATOM 1642 C C . LEU A 1 200 ? -60.197 -12.671 24.223 1.00 50.03 200 LEU A C 1
ATOM 1644 O O . LEU A 1 200 ? -61.300 -12.167 24.022 1.00 50.03 200 LEU A O 1
ATOM 1648 N N . GLY A 1 201 ? -60.010 -13.991 24.156 1.00 44.62 201 GLY A N 1
ATOM 1649 C CA . GLY A 1 201 ? -61.048 -14.972 23.836 1.00 44.62 201 GLY A CA 1
ATOM 1650 C C . GLY A 1 201 ? -61.797 -15.505 25.058 1.00 44.62 201 GLY A C 1
ATOM 1651 O O . GLY A 1 201 ? -61.821 -16.713 25.275 1.00 44.62 201 GLY A O 1
ATOM 1652 N N . ASN A 1 202 ? -62.430 -14.639 25.857 1.00 50.38 202 ASN A N 1
ATOM 1653 C CA . ASN A 1 202 ? -63.443 -15.108 26.805 1.00 50.38 202 ASN A CA 1
ATOM 1654 C C . ASN A 1 202 ? -64.751 -15.372 26.051 1.00 50.38 202 ASN A C 1
ATOM 1656 O O . ASN A 1 202 ? -65.590 -14.487 25.892 1.00 50.38 202 ASN A O 1
ATOM 1660 N N . GLY A 1 203 ? -64.912 -16.598 25.569 1.00 51.66 203 GLY A N 1
ATOM 1661 C CA . GLY A 1 203 ? -66.171 -17.051 25.004 1.00 51.66 203 GLY A CA 1
ATOM 1662 C C . GLY A 1 203 ? -66.007 -18.357 24.257 1.00 51.66 203 GLY A C 1
ATOM 1663 O O . GLY A 1 203 ? -65.705 -18.328 23.075 1.00 51.66 203 GLY A O 1
ATOM 1664 N N . LEU A 1 204 ? -66.204 -19.479 24.951 1.00 41.41 204 LEU A N 1
ATOM 1665 C CA . LEU A 1 204 ? -67.089 -20.574 24.537 1.00 41.41 204 LEU A CA 1
ATOM 1666 C C . LEU A 1 204 ? -67.124 -21.646 25.644 1.00 41.41 204 LEU A C 1
ATOM 1668 O O . LEU A 1 204 ? -66.106 -22.189 26.064 1.00 41.41 204 LEU A O 1
ATOM 1672 N N . ASN A 1 205 ? -68.338 -21.891 26.135 1.00 50.09 205 ASN A N 1
ATOM 1673 C CA . ASN A 1 205 ? -68.697 -22.803 27.218 1.00 50.09 205 ASN A CA 1
ATOM 1674 C C . ASN A 1 205 ? -68.476 -24.286 26.869 1.00 50.09 205 ASN A C 1
ATOM 1676 O O . ASN A 1 205 ? -68.929 -24.743 25.824 1.00 50.09 205 ASN A O 1
ATOM 1680 N N . ALA A 1 206 ? -67.943 -25.054 27.821 1.00 40.66 206 ALA A N 1
ATOM 1681 C CA . ALA A 1 206 ? -68.242 -26.470 28.077 1.00 40.66 206 ALA A CA 1
ATOM 1682 C C . ALA A 1 206 ? -67.694 -26.765 29.488 1.00 40.66 206 ALA A C 1
ATOM 1684 O O . ALA A 1 206 ? -66.538 -26.477 29.749 1.00 40.66 206 ALA A O 1
ATOM 1685 N N . HIS A 1 207 ? -68.408 -27.264 30.491 1.00 38.03 207 HIS A N 1
ATOM 1686 C CA . HIS A 1 207 ? -69.524 -28.193 30.517 1.00 38.03 207 HIS A CA 1
ATOM 1687 C C . HIS A 1 207 ? -70.145 -28.071 31.923 1.00 38.03 207 HIS A C 1
ATOM 1689 O O . HIS A 1 207 ? -69.421 -28.198 32.908 1.00 38.03 207 HIS A O 1
ATOM 1695 N N . ASN A 1 208 ? -71.454 -27.850 32.045 1.00 39.72 208 ASN A N 1
ATOM 1696 C CA . ASN A 1 208 ? -72.170 -28.236 33.259 1.00 39.72 208 ASN A CA 1
ATOM 1697 C C . ASN A 1 208 ? -73.548 -28.764 32.864 1.00 39.72 208 ASN A C 1
ATOM 1699 O O . ASN A 1 208 ? -74.362 -28.058 32.273 1.00 39.72 208 ASN A O 1
ATOM 1703 N N . ASN A 1 209 ? -73.730 -30.049 33.140 1.00 41.59 209 ASN A N 1
ATOM 1704 C CA . ASN A 1 209 ? -74.944 -30.823 32.930 1.00 41.59 209 ASN A CA 1
ATOM 1705 C C . ASN A 1 209 ? -76.038 -30.351 33.911 1.00 41.59 209 ASN A C 1
ATOM 1707 O O . ASN A 1 209 ? -75.709 -29.958 35.035 1.00 41.59 209 ASN A O 1
ATOM 1711 N N . PRO A 1 210 ? -77.325 -30.465 33.554 1.00 44.94 210 PRO A N 1
ATOM 1712 C CA . PRO A 1 210 ? -78.190 -31.240 34.439 1.00 44.94 210 PRO A CA 1
ATOM 1713 C C . PRO A 1 210 ? -79.161 -32.176 33.703 1.00 44.94 210 PRO A C 1
ATOM 1715 O O . PRO A 1 210 ? -79.648 -31.886 32.616 1.00 44.94 210 PRO A O 1
ATOM 1718 N N . ALA A 1 211 ? -79.417 -33.292 34.392 1.00 44.03 211 ALA A N 1
ATOM 1719 C CA . ALA A 1 211 ? -80.422 -34.333 34.181 1.00 44.03 211 ALA A CA 1
ATOM 1720 C C . ALA A 1 211 ? -81.671 -33.908 33.401 1.00 44.03 211 ALA A C 1
ATOM 1722 O O . ALA A 1 211 ? -82.260 -32.918 33.817 1.00 44.03 211 ALA A O 1
ATOM 1723 N N . TRP A 1 212 ? -82.088 -34.698 32.396 1.00 41.31 212 TRP A N 1
ATOM 1724 C CA . TRP A 1 212 ? -83.185 -35.698 32.412 1.00 41.31 212 TRP A CA 1
ATOM 1725 C C . TRP A 1 212 ? -82.903 -36.767 31.346 1.00 41.31 212 TRP A C 1
ATOM 1727 O O . TRP A 1 212 ? -82.320 -36.405 30.299 1.00 41.31 212 TRP A O 1
#

InterPro domains:
  IPR040314 Protein DOP1 [PTHR14042] (1-184)
  IPR056457 DOP1-like, C-terminal [PF24598] (8-182)

Radius of gyration: 28.52 Å; chains: 1; bounding box: 101×60×59 Å

Foldseek 3Di:
DQVVLLVVLQVLLVCLVPPVCCVVPLVVLLVLLLDLCNVVHDPSSVVSNLSNLQSSCVVDVVSVVVLLVQLVVLVVPPPPPPDDPVNSLSSNLSSLLSNLSSLLSYAACPCLVCLVSNVVSLVVLVPDPPDPSSLVSSLSSVVSCVVRYDVVSCVVVVVVNVVSVVVVVVVVVVVVVVVVVVVVVVVVVVVVVVVVVVVVPPDDDDDDDDDD